Protein AF-A0A419GXR7-F1 (afdb_monomer_lite)

Sequence (280 aa):
MHFNTIKILVTVLFLFLLVSAAASEAGQKSRSFTNEDLEKYGSTPSPPARPAEATDSQAEEISPKPVEHPLKKYVIPYSGGSRRIIIPVTFNGRITANMLLDTGAPGMHISNNLARELGLLDDKESNLWVTIGGIGGSVPAIFTIMDSIRVGEAENRFIPTFISPSISSEFDGLIGMDFMADYEVKIDNQKQVVIFEELPESSSLPAGHDERWWKATFSQFKSLRLTWERYREQIFKRESFTEREKELRMFVDRQYRKANDLYDKLSVYASEHSVPHEWR

Foldseek 3Di:
DVVVLVVVLVVVVVVVVVVVVVVPPPDDPDDDCDVVNVVVVVDDDDDDDDDDDDDDDDDDPPDPDPPPDFWDKDKFAADPAPVWGWTWKDFPVHDTWIATEDAPDPFWEFEPVVCVVVVVDDPVLLFAWDWDADPVGIDIWTWDWGQWMDGRNDIAGTGTYIYYHDPDPVTGIYGYCSRLVQFDWDQDRVRNIIMTTGDPPDVAAQRSHHLVVLLVVLVVLVVQLVVLVVVLVVLVPDDDDDPSSVVVNVNSVSNNVSSVVRSVVSVVSCVVRVPDPVSD

Structure (mmCIF, N/CA/C/O backbone):
data_AF-A0A419GXR7-F1
#
_entry.id   AF-A0A419GXR7-F1
#
loop_
_atom_site.group_PDB
_atom_site.id
_atom_site.type_symbol
_atom_site.label_atom_id
_atom_site.label_alt_id
_atom_site.label_comp_id
_atom_site.label_asym_id
_atom_site.label_entity_id
_atom_site.label_seq_id
_atom_site.pdbx_PDB_ins_code
_atom_site.Cartn_x
_atom_site.Cartn_y
_atom_site.Cartn_z
_atom_site.occupancy
_atom_site.B_iso_or_equiv
_atom_site.auth_seq_id
_atom_site.auth_comp_id
_atom_site.auth_asym_id
_atom_site.auth_atom_id
_atom_site.pdbx_PDB_model_num
ATOM 1 N N . MET A 1 1 ? 30.333 -9.127 -2.944 1.00 37.53 1 MET A N 1
ATOM 2 C CA . MET A 1 1 ? 30.698 -8.046 -3.892 1.00 37.53 1 MET A CA 1
ATOM 3 C C . MET A 1 1 ? 29.508 -7.489 -4.686 1.00 37.53 1 MET A C 1
ATOM 5 O O . MET A 1 1 ? 29.497 -6.287 -4.892 1.00 37.53 1 MET A O 1
ATOM 9 N N . HIS A 1 2 ? 28.488 -8.275 -5.065 1.00 39.81 2 HIS A N 1
ATOM 10 C CA . HIS A 1 2 ? 27.324 -7.784 -5.836 1.00 39.81 2 HIS A CA 1
ATOM 11 C C . HIS A 1 2 ? 26.459 -6.702 -5.156 1.00 39.81 2 HIS A C 1
ATOM 13 O O . HIS A 1 2 ? 26.057 -5.748 -5.815 1.00 39.81 2 HIS A O 1
ATOM 19 N N . PHE A 1 3 ? 26.230 -6.779 -3.840 1.00 35.81 3 PHE A N 1
ATOM 20 C CA . PHE A 1 3 ? 25.334 -5.851 -3.123 1.00 35.81 3 PHE A CA 1
ATOM 21 C C . PHE A 1 3 ? 25.758 -4.368 -3.191 1.00 35.81 3 PHE A C 1
ATOM 23 O O . PHE A 1 3 ? 24.911 -3.477 -3.226 1.00 35.81 3 PHE A O 1
ATOM 30 N N . ASN A 1 4 ? 27.066 -4.083 -3.236 1.00 36.03 4 ASN A N 1
ATOM 31 C CA . ASN A 1 4 ? 27.571 -2.707 -3.335 1.00 36.03 4 ASN A CA 1
ATOM 32 C C . ASN A 1 4 ? 27.462 -2.146 -4.757 1.00 36.03 4 ASN A C 1
ATOM 34 O O . ASN A 1 4 ? 27.206 -0.956 -4.924 1.00 36.03 4 ASN A O 1
ATOM 38 N N . THR A 1 5 ? 27.602 -2.989 -5.780 1.00 40.12 5 THR A N 1
ATOM 39 C CA . THR A 1 5 ? 27.445 -2.582 -7.183 1.00 40.12 5 THR A CA 1
ATOM 40 C C . THR A 1 5 ? 25.994 -2.208 -7.488 1.00 40.12 5 THR A C 1
ATOM 42 O O . THR A 1 5 ? 25.754 -1.211 -8.169 1.00 40.12 5 THR A O 1
ATOM 45 N N . ILE A 1 6 ? 25.041 -2.940 -6.899 1.00 45.81 6 ILE A N 1
ATOM 46 C CA . ILE A 1 6 ? 23.596 -2.681 -6.981 1.00 45.81 6 ILE A CA 1
ATOM 47 C C . ILE A 1 6 ? 23.232 -1.380 -6.264 1.00 45.81 6 ILE A C 1
ATOM 49 O O . ILE A 1 6 ? 22.560 -0.544 -6.858 1.00 45.81 6 ILE A O 1
ATOM 53 N N . LYS A 1 7 ? 23.746 -1.137 -5.046 1.00 43.38 7 LYS A N 1
ATOM 54 C CA . LYS A 1 7 ? 23.557 0.156 -4.362 1.00 43.38 7 LYS A CA 1
ATOM 55 C C . LYS A 1 7 ? 24.015 1.325 -5.230 1.00 43.38 7 LYS A C 1
ATOM 57 O O . LYS A 1 7 ? 23.280 2.287 -5.357 1.00 43.38 7 LYS A O 1
ATOM 62 N N . ILE A 1 8 ? 25.175 1.228 -5.879 1.00 47.56 8 ILE A N 1
ATOM 63 C CA . ILE A 1 8 ? 25.686 2.303 -6.745 1.00 47.56 8 ILE A CA 1
ATOM 64 C C . ILE A 1 8 ? 24.817 2.474 -8.002 1.00 47.56 8 ILE A C 1
ATOM 66 O O . ILE A 1 8 ? 24.559 3.603 -8.407 1.00 47.56 8 ILE A O 1
ATOM 70 N N . LEU A 1 9 ? 24.349 1.383 -8.620 1.00 49.41 9 LEU A N 1
ATOM 71 C CA . LEU A 1 9 ? 23.481 1.447 -9.803 1.00 49.41 9 LEU A CA 1
ATOM 72 C C . LEU A 1 9 ? 22.117 2.073 -9.467 1.00 49.41 9 LEU A C 1
ATOM 74 O O . LEU A 1 9 ? 21.635 2.931 -10.202 1.00 49.41 9 LEU A O 1
ATOM 78 N N . VAL A 1 10 ? 21.550 1.693 -8.319 1.00 50.75 10 VAL A N 1
ATOM 79 C CA . VAL A 1 10 ? 20.318 2.258 -7.764 1.00 50.75 10 VAL A CA 1
ATOM 80 C C . VAL A 1 10 ? 20.536 3.729 -7.414 1.00 50.75 10 VAL A C 1
ATOM 82 O O . VAL A 1 10 ? 19.768 4.552 -7.880 1.00 50.75 10 VAL A O 1
ATOM 85 N N . THR A 1 11 ? 21.616 4.112 -6.727 1.00 46.94 11 THR A N 1
ATOM 86 C CA . THR A 1 11 ? 21.913 5.522 -6.405 1.00 46.94 11 THR A CA 1
ATOM 87 C C . THR A 1 11 ? 22.069 6.403 -7.655 1.00 46.94 11 THR A C 1
ATOM 89 O O . THR A 1 11 ? 21.596 7.537 -7.665 1.00 46.94 11 THR A O 1
ATOM 92 N N . VAL A 1 12 ? 22.689 5.897 -8.730 1.00 49.72 12 VAL A N 1
ATOM 93 C CA . VAL A 1 12 ? 22.841 6.645 -9.995 1.00 49.72 12 VAL A CA 1
ATOM 94 C C . VAL A 1 12 ? 21.509 6.764 -10.745 1.00 49.72 12 VAL A C 1
ATOM 96 O O . VAL A 1 12 ? 21.211 7.827 -11.285 1.00 49.72 12 VAL A O 1
ATOM 99 N N . LEU A 1 13 ? 20.671 5.724 -10.731 1.00 52.53 13 LEU A N 1
ATOM 100 C CA . LEU A 1 13 ? 19.310 5.787 -11.274 1.00 52.53 13 LEU A CA 1
ATOM 101 C C . LEU A 1 13 ? 18.400 6.711 -10.432 1.00 52.53 13 LEU A C 1
ATOM 103 O O . LEU A 1 13 ? 17.563 7.434 -10.969 1.00 52.53 13 LEU A O 1
ATOM 107 N N . PHE A 1 14 ? 18.616 6.749 -9.114 1.00 47.66 14 PHE A N 1
ATOM 108 C CA . PHE A 1 14 ? 17.920 7.611 -8.154 1.00 47.66 14 PHE A CA 1
ATOM 109 C C . PHE A 1 14 ? 18.187 9.103 -8.386 1.00 47.66 14 PHE A C 1
ATOM 111 O O . PHE A 1 14 ? 17.295 9.918 -8.149 1.00 47.66 14 PHE A O 1
ATOM 118 N N . LEU A 1 15 ? 19.365 9.472 -8.907 1.00 43.62 15 LEU A N 1
ATOM 119 C CA . LEU A 1 15 ? 19.644 10.860 -9.291 1.00 43.62 15 LEU A CA 1
ATOM 120 C C . LEU A 1 15 ? 18.726 11.348 -10.429 1.00 43.62 15 LEU A C 1
ATOM 122 O O . LEU A 1 15 ? 18.390 12.528 -10.470 1.00 43.62 15 LEU A O 1
ATOM 126 N N . PHE A 1 16 ? 18.274 10.453 -11.316 1.00 44.44 16 PHE A N 1
ATOM 127 C CA . PHE A 1 16 ? 17.329 10.791 -12.388 1.00 44.44 16 PHE A CA 1
ATOM 128 C C . PHE A 1 16 ? 15.860 10.792 -11.923 1.00 44.44 16 PHE A C 1
ATOM 130 O O . PHE A 1 16 ? 15.056 11.560 -12.451 1.00 44.44 16 PHE A O 1
ATOM 137 N N . LEU A 1 17 ? 15.507 10.014 -10.889 1.00 42.78 17 LEU A N 1
ATOM 138 C CA . LEU A 1 17 ? 14.177 10.043 -10.253 1.00 42.78 17 LEU A CA 1
ATOM 139 C C . LEU A 1 17 ? 13.878 11.385 -9.556 1.00 42.78 17 LEU A C 1
ATOM 141 O O . LEU A 1 17 ? 12.744 11.863 -9.622 1.00 42.78 17 LEU A O 1
ATOM 145 N N . LEU A 1 18 ? 14.886 12.028 -8.954 1.00 40.25 18 LEU A N 1
ATOM 146 C CA . LEU A 1 18 ? 14.738 13.325 -8.273 1.00 40.25 18 LEU A CA 1
ATOM 147 C C . LEU A 1 18 ? 14.254 14.449 -9.202 1.00 40.25 18 LEU A C 1
ATOM 149 O O . LEU A 1 18 ? 13.493 15.312 -8.772 1.00 40.25 18 LEU A O 1
ATOM 153 N N . VAL A 1 19 ? 14.632 14.417 -10.482 1.00 37.62 19 VAL A N 1
ATOM 154 C CA . VAL A 1 19 ? 14.225 15.445 -11.457 1.00 37.62 19 VAL A CA 1
ATOM 155 C C . VAL A 1 19 ? 12.753 15.291 -11.860 1.00 37.62 19 VAL A C 1
ATOM 157 O O . VAL A 1 19 ? 12.104 16.279 -12.193 1.00 37.62 19 VAL A O 1
ATOM 160 N N . SER A 1 20 ? 12.192 14.077 -11.789 1.00 40.97 20 SER A N 1
ATOM 161 C CA . SER A 1 20 ? 10.801 13.828 -12.191 1.00 40.97 20 SER A CA 1
ATOM 162 C C . SER A 1 20 ? 9.797 13.918 -11.038 1.00 40.97 20 SER A C 1
ATOM 164 O O . SER A 1 20 ? 8.641 14.257 -11.284 1.00 40.97 20 SER A O 1
ATOM 166 N N . ALA A 1 21 ? 10.209 13.651 -9.793 1.00 36.47 21 ALA A N 1
ATOM 167 C CA . ALA A 1 21 ? 9.335 13.765 -8.620 1.00 36.47 21 ALA A CA 1
ATOM 168 C C . ALA A 1 21 ? 8.955 15.227 -8.313 1.00 36.47 21 ALA A C 1
ATOM 170 O O . ALA A 1 21 ? 7.797 15.500 -7.991 1.00 36.47 21 ALA A O 1
ATOM 171 N N . ALA A 1 22 ? 9.884 16.168 -8.536 1.00 33.75 22 ALA A N 1
ATOM 172 C CA . ALA A 1 22 ? 9.642 17.608 -8.407 1.00 33.75 22 ALA A CA 1
ATOM 173 C C . ALA A 1 22 ? 8.550 18.141 -9.362 1.00 33.75 22 ALA A C 1
ATOM 175 O O . ALA A 1 22 ? 8.020 19.226 -9.149 1.00 33.75 22 ALA A O 1
ATOM 176 N N . ALA A 1 23 ? 8.184 17.382 -10.402 1.00 33.94 23 ALA A N 1
ATOM 177 C CA . ALA A 1 23 ? 7.131 17.755 -11.345 1.00 33.94 23 ALA A CA 1
ATOM 178 C C . ALA A 1 23 ? 5.731 17.230 -10.959 1.00 33.94 23 ALA A C 1
ATOM 180 O O . ALA A 1 23 ? 4.754 17.597 -11.609 1.00 33.94 23 ALA A O 1
ATOM 181 N N . SER A 1 24 ? 5.611 16.383 -9.925 1.00 37.94 24 SER A N 1
ATOM 182 C CA . SER A 1 24 ? 4.325 15.790 -9.509 1.00 37.94 24 SER A CA 1
ATOM 183 C C . SER A 1 24 ? 3.631 16.508 -8.344 1.00 37.94 24 SER A C 1
ATOM 185 O O . SER A 1 24 ? 2.481 16.204 -8.049 1.00 37.94 24 SER A O 1
ATOM 187 N N . GLU A 1 25 ? 4.256 17.533 -7.753 1.00 37.25 25 GLU A N 1
ATOM 188 C CA . GLU A 1 25 ? 3.630 18.408 -6.741 1.00 37.25 25 GLU A CA 1
ATOM 189 C C . GLU A 1 25 ? 2.663 19.450 -7.340 1.00 37.25 25 GLU A C 1
ATOM 191 O O . GLU A 1 25 ? 2.338 20.466 -6.723 1.00 37.25 25 GLU A O 1
ATOM 196 N N . ALA A 1 26 ? 2.140 19.207 -8.543 1.00 32.81 26 ALA A N 1
ATOM 197 C CA . ALA A 1 26 ? 1.119 20.052 -9.147 1.00 32.81 26 ALA A CA 1
ATOM 198 C C . ALA A 1 26 ? -0.268 19.771 -8.534 1.00 32.81 26 ALA A C 1
ATOM 200 O O . ALA A 1 26 ? -1.128 19.137 -9.136 1.00 32.81 26 ALA A O 1
ATOM 201 N N . GLY A 1 27 ? -0.455 20.280 -7.314 1.00 38.12 27 GLY A N 1
ATOM 202 C CA . GLY A 1 27 ? -1.678 20.911 -6.816 1.00 38.12 27 GLY A CA 1
ATOM 203 C C . GLY A 1 27 ? -3.001 20.175 -7.020 1.00 38.12 27 GLY A C 1
ATOM 204 O O . GLY A 1 27 ? -3.786 20.529 -7.897 1.00 38.12 27 GLY A O 1
ATOM 205 N N . GLN A 1 28 ? -3.348 19.293 -6.084 1.00 38.75 28 GLN A N 1
ATOM 206 C CA . GLN A 1 28 ? -4.754 19.021 -5.803 1.00 38.75 28 GLN A CA 1
ATOM 207 C C . GLN A 1 28 ? -5.258 20.124 -4.860 1.00 38.75 28 GLN A C 1
ATOM 209 O O . GLN A 1 28 ? -4.904 20.155 -3.681 1.00 38.75 28 GLN A O 1
ATOM 214 N N . LYS A 1 29 ? -6.055 21.073 -5.373 1.00 38.97 29 LYS A N 1
ATOM 215 C CA . LYS A 1 29 ? -6.796 22.021 -4.523 1.00 38.97 29 LYS A CA 1
ATOM 216 C C . LYS A 1 29 ? -7.784 21.221 -3.671 1.00 38.97 29 LYS A C 1
ATOM 218 O O . LYS A 1 29 ? -8.892 20.921 -4.106 1.00 38.97 29 LYS A O 1
ATOM 223 N N . SER A 1 30 ? -7.361 20.853 -2.468 1.00 46.06 30 SER A N 1
ATOM 224 C CA . SER A 1 30 ? -8.254 20.373 -1.420 1.00 46.06 30 SER A CA 1
ATOM 225 C C . SER A 1 30 ? -9.216 21.505 -1.044 1.00 46.06 30 SER A C 1
ATOM 227 O O . SER A 1 30 ? -8.785 22.648 -0.872 1.00 46.06 30 SER A O 1
ATOM 229 N N . ARG A 1 31 ? -10.520 21.215 -0.941 1.00 65.19 31 ARG A N 1
ATOM 230 C CA . ARG A 1 31 ? -11.483 22.138 -0.320 1.00 65.19 31 ARG A CA 1
ATOM 231 C C . ARG A 1 31 ? -11.005 22.380 1.111 1.00 65.19 31 ARG A C 1
ATOM 233 O O . ARG A 1 31 ? -10.861 21.426 1.870 1.00 65.19 31 ARG A O 1
ATOM 240 N N . SER A 1 32 ? -10.752 23.634 1.481 1.00 51.47 32 SER A N 1
ATOM 241 C CA . SER A 1 32 ? -10.437 23.956 2.871 1.00 51.47 32 SER A CA 1
ATOM 242 C C . SER A 1 32 ? -11.673 23.716 3.726 1.00 51.47 32 SER A C 1
ATOM 244 O O . SER A 1 32 ? -12.752 24.191 3.374 1.00 51.47 32 SER A O 1
ATOM 246 N N . PHE A 1 33 ? -11.505 23.016 4.842 1.00 61.97 33 PHE A N 1
ATOM 247 C CA . PHE A 1 33 ? -12.529 22.945 5.874 1.00 61.97 33 PHE A CA 1
ATOM 248 C C . PHE A 1 33 ? -12.782 24.360 6.412 1.00 61.97 33 PHE A C 1
ATOM 250 O O . PHE A 1 33 ? -11.836 25.061 6.779 1.00 61.97 33 PHE A O 1
ATOM 257 N N . THR A 1 34 ? -14.032 24.808 6.380 1.00 83.44 34 THR A N 1
ATOM 258 C CA . THR A 1 34 ? -14.445 26.164 6.767 1.00 83.44 34 THR A CA 1
ATOM 259 C C . THR A 1 34 ? -15.151 26.167 8.123 1.00 83.44 34 THR A C 1
ATOM 261 O O . THR A 1 34 ? -15.505 25.120 8.662 1.00 83.44 34 THR A O 1
ATOM 264 N N . ASN A 1 35 ? -15.400 27.355 8.677 1.00 77.56 35 ASN A N 1
ATOM 265 C CA . ASN A 1 35 ? -16.216 27.480 9.887 1.00 77.56 35 ASN A CA 1
ATOM 266 C C . ASN A 1 35 ? -17.671 27.032 9.661 1.00 77.56 35 ASN A C 1
ATOM 268 O O . ASN A 1 35 ? -18.281 26.498 10.578 1.00 77.56 35 ASN A O 1
ATOM 272 N N . GLU A 1 36 ? -18.200 27.158 8.441 1.00 76.44 36 GLU A N 1
ATOM 273 C CA . GLU A 1 36 ? -19.518 26.609 8.086 1.00 76.44 36 GLU A CA 1
ATOM 274 C C . GLU A 1 36 ? -19.521 25.072 8.153 1.00 76.44 36 GLU A C 1
ATOM 276 O O . GLU A 1 36 ? -20.488 24.461 8.608 1.00 76.44 36 GLU A O 1
ATOM 281 N N . ASP A 1 37 ? -18.409 24.430 7.770 1.00 77.00 37 ASP A N 1
ATOM 282 C CA . ASP A 1 37 ? -18.253 22.982 7.922 1.00 77.00 37 ASP A CA 1
ATOM 283 C C . ASP A 1 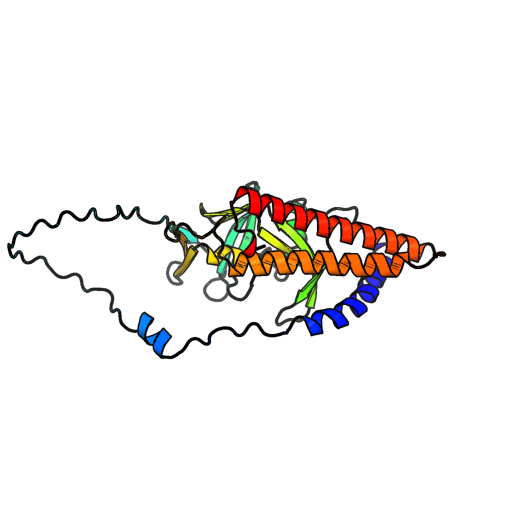37 ? -18.164 22.584 9.410 1.00 77.00 37 ASP A C 1
ATOM 285 O O . ASP A 1 37 ? -18.706 21.547 9.789 1.00 77.00 37 ASP A O 1
ATOM 289 N N . LEU A 1 38 ? -17.547 23.409 10.272 1.00 69.75 38 LEU A N 1
ATOM 290 C CA . LEU A 1 38 ? -17.525 23.193 11.729 1.00 69.75 38 LEU A CA 1
ATOM 291 C C . LEU A 1 38 ? -18.925 23.268 12.349 1.00 69.75 38 LEU A C 1
ATOM 293 O O . LEU A 1 38 ? -19.233 22.462 13.221 1.00 69.75 38 LEU A O 1
ATOM 297 N N . GLU A 1 39 ? -19.785 24.186 11.907 1.00 72.75 39 GLU A N 1
ATOM 298 C CA . GLU A 1 39 ? -21.149 24.326 12.439 1.00 72.75 39 GLU A CA 1
ATOM 299 C C . GLU A 1 39 ? -22.012 23.085 12.176 1.00 72.75 39 GLU A C 1
ATOM 301 O O . GLU A 1 39 ? -22.812 22.701 13.032 1.00 72.75 39 GLU A O 1
ATOM 306 N N . LYS A 1 40 ? -21.769 22.378 11.063 1.00 68.75 40 LYS A N 1
ATOM 307 C CA . LYS A 1 40 ? -22.410 21.088 10.759 1.00 68.75 40 LYS A CA 1
ATOM 308 C C . LYS A 1 40 ? -22.119 20.012 11.815 1.00 68.75 40 LYS A C 1
ATOM 310 O O . LYS A 1 40 ? -22.963 19.150 12.047 1.00 68.75 40 LYS A O 1
ATOM 315 N N . TYR A 1 41 ? -20.948 20.062 12.453 1.00 58.28 41 TYR A N 1
ATOM 316 C CA . TYR A 1 41 ? -20.531 19.117 13.500 1.00 58.28 41 TYR A CA 1
ATOM 317 C C . TYR A 1 41 ? -20.593 19.712 14.918 1.00 58.28 41 TYR A C 1
ATOM 319 O O . TYR A 1 41 ? -20.506 18.982 15.902 1.00 58.28 41 TYR A O 1
ATOM 327 N N . GLY A 1 42 ? -20.747 21.032 15.040 1.00 46.34 42 GLY A N 1
ATOM 328 C CA . GLY A 1 42 ? -20.680 21.781 16.295 1.00 46.34 42 GLY A CA 1
ATOM 329 C C . GLY A 1 42 ? -22.003 21.898 17.050 1.00 46.34 42 GLY A C 1
ATOM 330 O O . GLY A 1 42 ? -22.041 22.546 18.091 1.00 46.34 42 GLY A O 1
ATOM 331 N N . SER A 1 43 ? -23.098 21.319 16.551 1.00 49.53 43 SER A N 1
ATOM 332 C CA . SER A 1 43 ? -24.433 21.493 17.141 1.00 49.53 43 SER A CA 1
ATOM 333 C C . SER A 1 43 ? -25.270 20.214 17.150 1.00 49.53 43 SER A C 1
ATOM 335 O O . SER A 1 43 ? -26.392 20.186 16.660 1.00 49.53 43 SER A O 1
ATOM 337 N N . THR A 1 44 ? -24.769 19.164 17.794 1.00 42.09 44 THR A N 1
ATOM 338 C CA . THR A 1 44 ? -25.654 18.167 18.415 1.00 42.09 44 THR A CA 1
ATOM 339 C C . THR A 1 44 ? -25.143 17.847 19.815 1.00 42.09 44 THR A C 1
ATOM 341 O O . THR A 1 44 ? -24.179 17.093 19.954 1.00 42.09 44 THR A O 1
ATOM 344 N N . PRO A 1 45 ? -25.769 18.376 20.880 1.00 44.38 45 PRO A N 1
ATOM 345 C CA . PRO A 1 45 ? -25.733 17.697 22.164 1.00 44.38 45 PRO A CA 1
ATOM 346 C C . PRO A 1 45 ? -26.289 16.285 21.947 1.00 44.38 45 PRO A C 1
ATOM 348 O O . PRO A 1 45 ? -27.308 16.136 21.267 1.00 44.38 45 PRO A O 1
ATOM 351 N N . SER A 1 46 ? -25.653 15.258 22.519 1.00 44.62 46 SER A N 1
ATOM 352 C CA . SER A 1 46 ? -26.280 13.937 22.638 1.00 44.62 46 SER A CA 1
ATOM 353 C C . SER A 1 46 ? -27.716 14.125 23.147 1.00 44.62 46 SER A C 1
ATOM 355 O O . SER A 1 46 ? -27.891 14.842 24.140 1.00 44.62 46 SER A O 1
ATOM 357 N N . PRO A 1 47 ? -28.745 13.549 22.498 1.00 42.41 47 PRO A N 1
ATOM 358 C CA . PRO A 1 47 ? -30.115 13.736 22.947 1.00 42.41 47 PRO A CA 1
ATOM 359 C C . PRO A 1 47 ? -30.236 13.294 24.411 1.00 42.41 47 PRO A C 1
ATOM 361 O O . PRO A 1 47 ? -29.866 12.159 24.727 1.00 42.41 47 PRO A O 1
ATOM 364 N N . PRO A 1 48 ? -30.730 14.141 25.331 1.00 39.09 48 PRO A N 1
ATOM 365 C CA . PRO A 1 48 ? -31.068 13.666 26.660 1.00 39.09 48 PRO A CA 1
ATOM 366 C C . PRO A 1 48 ? -32.212 12.657 26.521 1.00 39.09 48 PRO A C 1
ATOM 368 O O . PRO A 1 48 ? -33.194 12.920 25.822 1.00 39.09 48 PRO A O 1
ATOM 371 N N . ALA A 1 49 ? -32.083 11.505 27.183 1.00 42.06 49 ALA A N 1
ATOM 372 C CA . ALA A 1 49 ? -33.155 10.523 27.283 1.00 42.06 49 ALA A CA 1
ATOM 373 C C . ALA A 1 49 ? -34.398 11.212 27.867 1.00 42.06 49 ALA A C 1
ATOM 375 O O . ALA A 1 49 ? -34.398 11.625 29.028 1.00 42.06 49 ALA A O 1
ATOM 376 N N . ARG A 1 50 ? -35.436 11.398 27.047 1.00 34.28 50 ARG A N 1
ATOM 377 C CA . ARG A 1 50 ? -36.686 12.026 27.479 1.00 34.28 50 ARG A CA 1
ATOM 378 C C . ARG A 1 50 ? -37.681 10.928 27.889 1.00 34.28 50 ARG A C 1
ATOM 380 O O . ARG A 1 50 ? -37.848 9.980 27.119 1.00 34.28 50 ARG A O 1
ATOM 387 N N . PRO A 1 51 ? -38.317 11.016 29.073 1.00 38.22 51 PRO A N 1
ATOM 388 C CA . PRO A 1 51 ? -39.342 10.065 29.496 1.00 38.22 51 PRO A CA 1
ATOM 389 C C . PRO A 1 51 ? -40.552 10.106 28.561 1.00 38.22 51 PRO A C 1
ATOM 391 O O . PRO A 1 51 ? -40.914 11.168 28.056 1.00 38.22 51 PRO A O 1
ATOM 394 N N . ALA A 1 52 ? -41.163 8.942 28.348 1.00 36.00 52 ALA A N 1
ATOM 395 C CA . ALA A 1 52 ? -42.357 8.782 27.536 1.00 36.00 52 ALA A CA 1
ATOM 396 C C . ALA A 1 52 ? -43.561 9.486 28.181 1.00 36.00 52 ALA A C 1
ATOM 398 O O . ALA A 1 52 ? -44.009 9.088 29.254 1.00 36.00 52 ALA A O 1
ATOM 399 N N . GLU A 1 53 ? -44.112 10.480 27.490 1.00 34.22 53 GLU A N 1
ATOM 400 C CA . GLU A 1 53 ? -45.487 10.934 27.685 1.00 34.22 53 GLU A CA 1
ATOM 401 C C . GLU A 1 53 ? -46.276 10.632 26.414 1.00 34.22 53 GLU A C 1
ATOM 403 O O . GLU A 1 53 ? -45.868 10.965 25.300 1.00 34.22 53 GLU A O 1
ATOM 408 N N . ALA A 1 54 ? -47.376 9.914 26.611 1.00 40.78 54 ALA A N 1
ATOM 409 C CA . ALA A 1 54 ? -48.295 9.497 25.576 1.00 40.78 54 ALA A CA 1
ATOM 410 C C . ALA A 1 54 ? -49.208 10.661 25.189 1.00 40.78 54 ALA A C 1
ATOM 412 O O . ALA A 1 54 ? -49.908 11.206 26.043 1.00 40.78 54 ALA A O 1
ATOM 413 N N . THR A 1 55 ? -49.282 10.952 23.892 1.00 32.25 55 THR A N 1
ATOM 414 C CA . THR A 1 55 ? -50.430 11.656 23.329 1.00 32.25 55 THR A CA 1
ATOM 415 C C . THR A 1 55 ? -50.788 11.041 21.987 1.00 32.25 55 THR A C 1
ATOM 417 O O . THR A 1 55 ? -49.983 10.973 21.062 1.00 32.25 55 THR A O 1
ATOM 420 N N . ASP A 1 56 ? -52.016 10.546 21.959 1.00 41.19 56 ASP A N 1
ATOM 421 C CA . ASP A 1 56 ? -52.733 9.924 20.861 1.00 41.19 56 ASP A CA 1
ATOM 422 C C . ASP A 1 56 ? -52.975 10.921 19.716 1.00 41.19 56 ASP A C 1
ATOM 424 O O . ASP A 1 56 ? -53.509 12.010 19.938 1.00 41.19 56 ASP A O 1
ATOM 428 N N . SER A 1 57 ? -52.576 10.556 18.495 1.00 36.66 57 SER A N 1
ATOM 429 C CA . SER A 1 57 ? -53.176 11.045 17.248 1.00 36.66 57 SER A CA 1
ATOM 430 C C . SER A 1 57 ? -52.734 10.173 16.076 1.00 36.66 57 SER A C 1
ATOM 432 O O . SER A 1 57 ? -51.568 10.144 15.684 1.00 36.66 57 SER A O 1
ATOM 434 N N . GLN A 1 58 ? -53.711 9.451 15.535 1.00 42.81 58 GLN A N 1
ATOM 435 C CA . GLN A 1 58 ? -53.616 8.609 14.354 1.00 42.81 58 GLN A CA 1
ATOM 436 C C . GLN A 1 58 ? -53.437 9.446 13.078 1.00 42.81 58 GLN A C 1
ATOM 438 O O . GLN A 1 58 ? -54.274 10.288 12.758 1.00 42.81 58 GLN A O 1
ATOM 443 N N . ALA A 1 59 ? -52.388 9.140 12.318 1.00 36.56 59 ALA A N 1
ATOM 444 C CA . ALA A 1 59 ? -52.323 9.322 10.871 1.00 36.56 59 ALA A CA 1
ATOM 445 C C . ALA A 1 59 ? -51.349 8.267 10.318 1.00 36.56 59 ALA A C 1
ATOM 447 O O . ALA A 1 59 ? -50.132 8.398 10.445 1.00 36.56 59 ALA A O 1
ATOM 448 N N . GLU A 1 60 ? -51.888 7.171 9.781 1.00 41.66 60 GLU A N 1
ATOM 449 C CA . GLU A 1 60 ? -51.110 6.127 9.109 1.00 41.66 60 GLU A CA 1
ATOM 450 C C . GLU A 1 60 ? -50.649 6.630 7.737 1.00 41.66 60 GLU A C 1
ATOM 452 O O . GLU A 1 60 ? -51.376 6.559 6.749 1.00 41.66 60 GLU A O 1
ATOM 457 N N . GLU A 1 61 ? -49.415 7.122 7.672 1.00 40.09 61 GLU A N 1
ATOM 458 C CA . GLU A 1 61 ? -48.676 7.253 6.421 1.00 40.09 61 GLU A CA 1
ATOM 459 C C . GLU A 1 61 ? -47.715 6.062 6.328 1.00 40.09 61 GLU A C 1
ATOM 461 O O . GLU A 1 61 ? -46.663 6.018 6.970 1.00 40.09 61 GLU A O 1
ATOM 466 N N . ILE A 1 62 ? -48.117 5.036 5.573 1.00 44.06 62 ILE A N 1
ATOM 467 C CA . ILE A 1 62 ? -47.330 3.816 5.357 1.00 44.06 62 ILE A CA 1
ATOM 468 C C . ILE A 1 62 ? -46.214 4.133 4.351 1.00 44.06 62 ILE A C 1
ATOM 470 O O . ILE A 1 62 ? -46.256 3.735 3.190 1.00 44.06 62 ILE A O 1
ATOM 474 N N . SER A 1 63 ? -45.207 4.879 4.800 1.00 41.69 63 SER A N 1
ATOM 475 C CA . SER A 1 63 ? -43.892 4.896 4.160 1.00 41.69 63 SER A CA 1
ATOM 476 C C . SER A 1 63 ? -43.099 3.705 4.702 1.00 41.69 63 SER A C 1
ATOM 478 O O . SER A 1 63 ? -42.950 3.601 5.924 1.00 41.69 63 SER A O 1
ATOM 480 N N . PRO A 1 64 ? -42.587 2.782 3.866 1.00 41.97 64 PRO A N 1
ATOM 481 C CA . PRO A 1 64 ? -41.720 1.729 4.368 1.00 41.97 64 PRO A CA 1
ATOM 482 C C . PRO A 1 64 ? -40.459 2.392 4.931 1.00 41.97 64 PRO A C 1
ATOM 484 O O . PRO A 1 64 ? -39.652 2.944 4.185 1.00 41.97 64 PRO A O 1
ATOM 487 N N . LYS A 1 65 ? -40.303 2.375 6.262 1.00 37.38 65 LYS A N 1
ATOM 488 C CA . LYS A 1 65 ? -39.031 2.719 6.902 1.00 37.38 65 LYS A CA 1
ATOM 489 C C . LYS A 1 65 ? -37.958 1.811 6.294 1.00 37.38 65 LYS A C 1
ATOM 491 O O . LYS A 1 65 ? -38.169 0.594 6.290 1.00 37.38 65 LYS A O 1
ATOM 496 N N . PRO A 1 66 ? -36.834 2.355 5.797 1.00 47.28 66 PRO A N 1
ATOM 497 C CA . PRO A 1 66 ? -35.675 1.538 5.481 1.00 47.28 66 PRO A CA 1
ATOM 498 C C . PRO A 1 66 ? -35.368 0.680 6.706 1.00 47.28 66 PRO A C 1
ATOM 500 O O . PRO A 1 66 ? -35.299 1.191 7.826 1.00 47.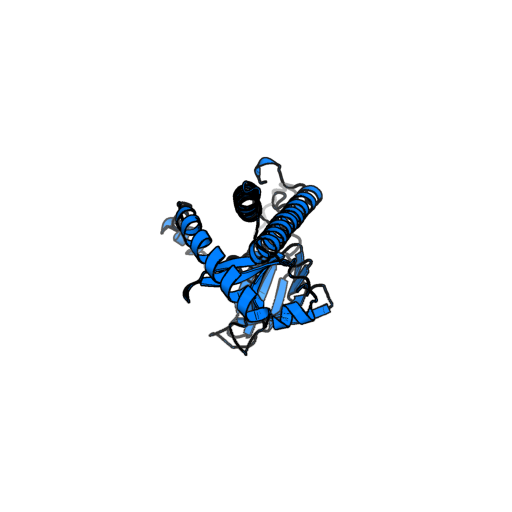28 66 PRO A O 1
ATOM 503 N N . VAL A 1 67 ? -35.268 -0.632 6.517 1.00 43.75 67 VAL A N 1
ATOM 504 C CA . VAL A 1 67 ? -34.803 -1.528 7.571 1.00 43.75 67 VAL A CA 1
ATOM 505 C C . VAL A 1 67 ? -33.330 -1.182 7.783 1.00 43.75 67 VAL A C 1
ATOM 507 O O . VAL A 1 67 ? -32.472 -1.623 7.026 1.00 43.75 67 VAL A O 1
ATOM 510 N N . GLU A 1 68 ? -33.043 -0.317 8.755 1.00 58.44 68 GLU A N 1
ATOM 511 C CA . GLU A 1 68 ? -31.680 -0.029 9.194 1.00 58.44 68 GLU A CA 1
ATOM 512 C C . GLU A 1 68 ? -31.123 -1.300 9.841 1.00 58.44 68 GLU A C 1
ATOM 514 O O . GLU A 1 68 ? -31.369 -1.597 11.012 1.00 58.44 68 GLU A O 1
ATOM 519 N N . HIS A 1 69 ? -30.403 -2.101 9.060 1.00 59.66 69 HIS A N 1
ATOM 520 C CA . HIS A 1 69 ? -29.548 -3.128 9.629 1.00 59.66 69 HIS A CA 1
ATOM 521 C C . HIS A 1 69 ? -28.424 -2.426 10.404 1.00 59.66 69 HIS A C 1
ATOM 523 O O . HIS A 1 69 ? -27.784 -1.528 9.851 1.00 59.66 69 HIS A O 1
ATOM 529 N N . PRO A 1 70 ? -28.178 -2.784 11.677 1.00 76.25 70 PRO A N 1
ATOM 530 C CA . PRO A 1 70 ? -27.104 -2.167 12.438 1.00 76.25 70 PRO A CA 1
ATOM 531 C C . PRO A 1 70 ? -25.763 -2.462 11.758 1.00 76.25 70 PRO A C 1
ATOM 533 O O . PRO A 1 70 ? -25.434 -3.623 11.511 1.00 76.25 70 PRO A O 1
ATOM 536 N N . LEU A 1 71 ? -25.005 -1.403 11.467 1.00 84.81 71 LEU A N 1
ATOM 537 C CA . LEU A 1 71 ? -23.658 -1.485 10.900 1.00 84.81 71 LEU A CA 1
ATOM 538 C C . LEU A 1 71 ? -22.751 -2.276 11.848 1.00 84.81 71 LEU A C 1
ATOM 540 O O . LEU A 1 71 ? -22.833 -2.117 13.075 1.00 84.81 71 LEU A O 1
ATOM 544 N N . LYS A 1 72 ? -21.894 -3.147 11.303 1.00 90.19 72 LYS A N 1
ATOM 545 C CA . LYS A 1 72 ? -20.992 -3.942 12.142 1.00 90.19 72 LYS A CA 1
ATOM 546 C C . LYS A 1 72 ? -19.918 -3.055 12.752 1.00 90.19 72 LYS A C 1
ATOM 548 O O . LYS A 1 72 ? -19.457 -2.094 12.143 1.00 90.19 72 LYS A O 1
ATOM 553 N N . LYS A 1 73 ? -19.511 -3.410 13.970 1.00 93.50 73 LYS A N 1
ATOM 554 C CA . LYS A 1 73 ? -18.498 -2.692 14.744 1.00 93.50 73 LYS A CA 1
ATOM 555 C C . LYS A 1 73 ? -17.424 -3.655 15.211 1.00 93.50 73 LYS A C 1
ATOM 557 O O . LYS A 1 73 ? -17.723 -4.660 15.853 1.00 93.50 73 LYS A O 1
ATOM 562 N N . TYR A 1 74 ? -16.177 -3.295 14.959 1.00 94.38 74 TYR A N 1
ATOM 563 C CA . TYR A 1 74 ? -14.994 -4.066 15.304 1.00 94.38 74 TYR A CA 1
ATOM 564 C C . TYR A 1 74 ? -14.216 -3.318 16.381 1.00 94.38 74 TYR A C 1
ATOM 566 O O . TYR A 1 74 ? -13.669 -2.248 16.128 1.00 94.38 74 TYR A O 1
ATOM 574 N N . VAL A 1 75 ? -14.194 -3.862 17.599 1.00 96.88 75 VAL A N 1
ATOM 575 C CA . VAL A 1 75 ? -13.503 -3.259 18.748 1.00 96.88 75 VAL A CA 1
ATOM 576 C C . VAL A 1 75 ? -12.139 -3.917 18.909 1.00 96.88 75 VAL A C 1
ATOM 578 O O . VAL A 1 75 ? -12.043 -5.100 19.232 1.00 96.88 75 VAL A O 1
ATOM 581 N N . ILE A 1 76 ? -11.083 -3.144 18.687 1.00 97.38 76 ILE A N 1
ATOM 582 C CA . ILE A 1 76 ? -9.712 -3.629 18.562 1.00 97.38 76 ILE A CA 1
ATOM 583 C C . ILE A 1 76 ? -8.875 -3.047 19.701 1.00 97.38 76 ILE A C 1
ATOM 585 O O . ILE A 1 76 ? -8.663 -1.833 19.730 1.00 97.38 76 ILE A O 1
ATOM 589 N N . PRO A 1 77 ? -8.386 -3.864 20.648 1.00 96.69 77 PRO A N 1
ATOM 590 C CA . PRO A 1 77 ? -7.462 -3.374 21.660 1.00 96.69 77 PRO A CA 1
ATOM 591 C C . PRO A 1 77 ? -6.150 -2.936 21.006 1.00 96.69 77 PRO A C 1
ATOM 593 O O . PRO A 1 77 ? -5.660 -3.590 20.083 1.00 96.69 77 PRO A O 1
ATOM 596 N N . TYR A 1 78 ? -5.569 -1.847 21.504 1.00 97.19 78 TYR A N 1
ATOM 597 C CA . TYR A 1 78 ? -4.280 -1.352 21.027 1.00 97.19 78 TYR A CA 1
ATOM 598 C C . TYR A 1 78 ? -3.251 -1.227 22.157 1.00 97.19 78 TYR A C 1
ATOM 600 O O . TYR A 1 78 ? -3.581 -1.035 23.328 1.00 97.19 78 TYR A O 1
ATOM 608 N N . SER A 1 79 ? -1.973 -1.306 21.787 1.00 95.38 79 SER A N 1
ATOM 609 C CA . SER A 1 79 ? -0.815 -1.074 22.664 1.00 95.38 79 SER A CA 1
ATOM 610 C C . SER A 1 79 ? -0.092 0.236 22.309 1.00 95.38 79 SER A C 1
ATOM 612 O O . SER A 1 79 ? -0.484 0.916 21.367 1.00 95.38 79 SER A O 1
ATOM 614 N N . GLY A 1 80 ? 0.927 0.634 23.085 1.00 88.06 80 GLY A N 1
ATOM 615 C CA . GLY A 1 80 ? 1.674 1.897 22.908 1.00 88.06 80 GLY A CA 1
ATOM 616 C C . GLY A 1 80 ? 1.049 3.126 23.596 1.00 88.06 80 GLY A C 1
ATOM 617 O O . GLY A 1 80 ? 1.754 4.085 23.926 1.00 88.06 80 GLY A O 1
ATOM 618 N N . GLY A 1 81 ? -0.251 3.073 23.913 1.00 83.62 81 GLY A N 1
ATOM 619 C CA . GLY A 1 81 ? -0.972 4.121 24.646 1.00 83.62 81 GLY A CA 1
ATOM 620 C C . GLY A 1 81 ? -1.374 5.312 23.767 1.00 83.62 81 GLY A C 1
ATOM 621 O O . GLY A 1 81 ? -1.461 5.205 22.552 1.00 83.62 81 GLY A O 1
ATOM 622 N N . SER A 1 82 ? -1.628 6.479 24.365 1.00 76.31 82 SER A N 1
ATOM 623 C CA . SER A 1 82 ? -2.109 7.665 23.624 1.00 76.31 82 SER A CA 1
ATOM 624 C C . SER A 1 82 ? -1.073 8.297 22.686 1.00 76.31 82 SER A C 1
ATOM 626 O O . SER A 1 82 ? -1.410 9.175 21.898 1.00 76.31 82 SER A O 1
ATOM 628 N N . ARG A 1 83 ? 0.196 7.881 22.772 1.00 86.94 83 ARG A N 1
ATOM 629 C CA . ARG A 1 83 ? 1.283 8.399 21.926 1.00 86.94 83 ARG A CA 1
ATOM 630 C C . ARG A 1 83 ? 1.445 7.621 20.625 1.00 86.94 83 ARG A C 1
ATOM 632 O O . ARG A 1 83 ? 1.959 8.178 19.661 1.00 86.94 83 ARG A O 1
ATOM 639 N N . ARG A 1 84 ? 1.078 6.337 20.629 1.00 92.06 84 ARG A N 1
ATOM 640 C CA . ARG A 1 84 ? 1.193 5.408 19.500 1.00 92.06 84 ARG A CA 1
ATOM 641 C C . ARG A 1 84 ? 0.108 4.358 19.641 1.00 92.06 84 ARG A C 1
ATOM 643 O O . ARG A 1 84 ? 0.101 3.635 20.629 1.00 92.06 84 ARG A O 1
ATOM 650 N N . ILE A 1 85 ? -0.774 4.278 18.656 1.00 96.69 85 ILE A N 1
ATOM 651 C CA . ILE A 1 85 ? -1.840 3.281 18.608 1.00 96.69 85 ILE A CA 1
ATOM 652 C C . ILE A 1 85 ? -1.327 2.126 17.762 1.00 96.69 85 ILE A C 1
ATOM 654 O O . ILE A 1 85 ? -1.210 2.255 16.547 1.00 96.69 85 ILE A O 1
ATOM 658 N N . ILE A 1 86 ? -0.965 1.023 18.413 1.00 98.00 86 ILE A N 1
ATOM 659 C CA . ILE A 1 86 ? -0.425 -0.165 17.747 1.00 98.00 86 ILE A CA 1
ATOM 660 C C . ILE A 1 86 ? -1.455 -1.285 17.840 1.00 98.00 86 ILE A C 1
ATOM 662 O O . ILE A 1 86 ? -1.795 -1.720 18.944 1.00 98.00 86 ILE A O 1
ATOM 666 N N . ILE A 1 87 ? -1.937 -1.747 16.689 1.00 97.62 87 ILE A N 1
ATOM 667 C CA . ILE A 1 87 ? -2.986 -2.763 16.564 1.00 97.62 87 ILE A CA 1
ATOM 668 C C . ILE A 1 87 ? -2.450 -4.043 15.906 1.00 97.62 87 ILE A C 1
ATOM 670 O O . ILE A 1 87 ? -1.561 -3.970 15.053 1.00 97.62 87 ILE A O 1
ATOM 674 N N . PRO A 1 88 ? -2.980 -5.223 16.271 1.00 97.94 88 PRO A N 1
ATOM 675 C CA . PRO A 1 88 ? -2.655 -6.467 15.586 1.00 97.94 88 PRO A CA 1
ATOM 676 C C . PRO A 1 88 ? -3.381 -6.543 14.240 1.00 97.94 88 PRO A C 1
ATOM 678 O O . PRO A 1 88 ? -4.601 -6.376 14.179 1.00 97.94 88 PRO A O 1
ATOM 681 N N . VAL A 1 89 ? -2.646 -6.850 13.172 1.00 98.31 89 VAL A N 1
ATOM 682 C CA . VAL A 1 89 ? -3.204 -7.025 11.823 1.00 98.31 89 VAL A CA 1
ATOM 683 C C . VAL A 1 89 ? -2.746 -8.344 11.236 1.00 98.31 89 VAL A C 1
ATOM 685 O O . VAL A 1 89 ? -1.554 -8.648 11.227 1.00 98.31 89 VAL A O 1
ATOM 688 N N . THR A 1 90 ? -3.699 -9.128 10.738 1.00 98.44 90 THR A N 1
ATOM 689 C CA . THR A 1 90 ? -3.436 -10.404 10.075 1.00 98.44 90 THR A CA 1
ATOM 690 C C . THR A 1 90 ? -3.346 -10.213 8.566 1.00 98.44 90 THR A C 1
ATOM 692 O O . THR A 1 90 ? -4.313 -9.828 7.921 1.00 98.44 90 THR A O 1
ATOM 695 N N . PHE A 1 91 ? -2.204 -10.559 7.992 1.00 98.31 91 PHE A N 1
ATOM 696 C CA . PHE A 1 91 ? -1.899 -10.492 6.569 1.00 98.31 91 PHE A CA 1
ATOM 697 C C . PHE A 1 91 ? -2.114 -11.853 5.909 1.00 98.31 91 PHE A C 1
ATOM 699 O O . PHE A 1 91 ? -1.654 -12.886 6.418 1.00 98.31 91 PHE A O 1
ATOM 706 N N . ASN A 1 92 ? -2.808 -11.863 4.768 1.00 96.31 92 ASN A N 1
ATOM 707 C CA . ASN A 1 92 ? -3.080 -13.046 3.945 1.00 96.31 92 ASN A CA 1
ATOM 708 C C . ASN A 1 92 ? -3.603 -14.250 4.753 1.00 96.31 92 ASN A C 1
ATOM 710 O O . ASN A 1 92 ? -3.223 -15.394 4.486 1.00 96.31 92 ASN A O 1
ATOM 714 N N . GLY A 1 93 ? -4.391 -13.981 5.803 1.00 96.31 93 GLY A N 1
ATOM 715 C CA . GLY A 1 93 ? -4.944 -14.979 6.726 1.00 96.31 93 GLY A CA 1
ATOM 716 C C . GLY A 1 93 ? -3.921 -15.795 7.529 1.00 96.31 93 GLY A C 1
ATOM 717 O O . GLY A 1 93 ? -4.310 -16.782 8.147 1.00 96.31 93 GLY A O 1
ATOM 718 N N . ARG A 1 94 ? -2.630 -15.432 7.509 1.00 94.94 94 ARG A N 1
ATOM 719 C CA . ARG A 1 94 ? -1.536 -16.291 7.994 1.00 94.94 94 ARG A CA 1
ATOM 720 C C . ARG A 1 94 ? -0.662 -15.647 9.060 1.00 94.94 94 ARG A C 1
ATOM 722 O O . ARG A 1 94 ? -0.424 -16.272 10.087 1.00 94.94 94 ARG A O 1
ATOM 729 N N . ILE A 1 95 ? -0.170 -14.435 8.818 1.00 97.81 95 ILE A N 1
ATOM 730 C CA . ILE A 1 95 ? 0.812 -13.784 9.698 1.00 97.81 95 ILE A CA 1
ATOM 731 C C . ILE A 1 95 ? 0.150 -12.603 10.381 1.00 97.81 95 ILE A C 1
ATOM 733 O O . ILE A 1 95 ? -0.384 -11.735 9.700 1.00 97.81 95 ILE A O 1
ATOM 737 N N . THR A 1 96 ? 0.190 -12.561 11.710 1.00 98.19 96 THR A N 1
ATOM 738 C CA . THR A 1 96 ? -0.272 -11.404 12.481 1.00 98.19 96 THR A CA 1
ATOM 739 C C . THR A 1 96 ? 0.927 -10.598 12.942 1.00 98.19 96 THR A C 1
ATOM 741 O O . THR A 1 96 ? 1.798 -11.142 13.617 1.00 98.19 96 THR A O 1
ATOM 744 N N . ALA A 1 97 ? 0.948 -9.315 12.599 1.00 98.12 97 ALA A N 1
ATOM 745 C CA . ALA A 1 97 ? 2.009 -8.388 12.966 1.00 98.12 97 ALA A CA 1
ATOM 746 C C . ALA A 1 97 ? 1.439 -7.160 13.680 1.00 98.12 97 ALA A C 1
ATOM 748 O O . ALA A 1 97 ? 0.252 -6.841 13.550 1.00 98.12 97 ALA A O 1
ATOM 749 N N . ASN A 1 98 ? 2.288 -6.480 14.446 1.00 97.88 98 ASN A N 1
ATOM 750 C CA . ASN A 1 98 ? 1.901 -5.267 15.155 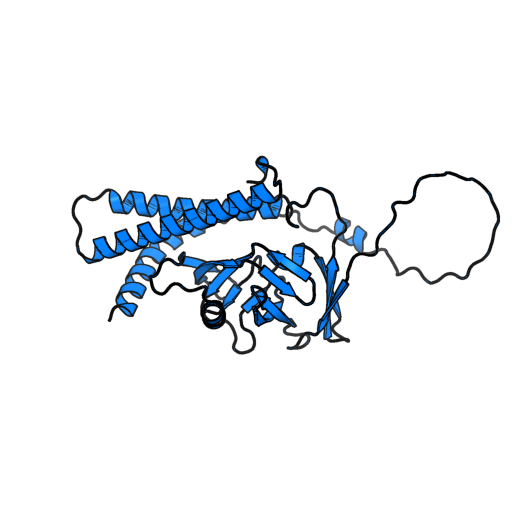1.00 97.88 98 ASN A CA 1
ATOM 751 C C . ASN A 1 98 ? 2.102 -4.068 14.235 1.00 97.88 98 ASN A C 1
ATOM 753 O O . ASN A 1 98 ? 3.219 -3.808 13.797 1.00 97.88 98 ASN A O 1
ATOM 757 N N . MET A 1 99 ? 1.035 -3.324 13.963 1.00 98.00 99 MET A N 1
ATOM 758 C CA . MET A 1 99 ? 1.050 -2.211 13.018 1.00 98.00 99 MET A CA 1
ATOM 759 C C . MET A 1 99 ? 0.683 -0.913 13.724 1.00 98.00 99 MET A C 1
ATOM 761 O O . MET A 1 99 ? -0.265 -0.870 14.508 1.00 98.00 99 MET A O 1
ATOM 765 N N . LEU A 1 100 ? 1.414 0.158 13.426 1.00 97.69 100 LEU A N 1
ATOM 766 C CA . LEU A 1 100 ? 1.030 1.502 13.835 1.00 97.69 100 LEU A CA 1
ATOM 767 C C . LEU A 1 100 ? -0.193 1.955 13.022 1.00 97.69 100 LEU A C 1
ATOM 769 O O . LEU A 1 100 ? -0.171 1.911 11.795 1.00 97.69 100 LEU A O 1
ATOM 773 N N . LEU A 1 101 ? -1.240 2.426 13.690 1.00 96.88 101 LEU A N 1
ATOM 774 C CA . LEU A 1 101 ? -2.345 3.120 13.034 1.00 96.88 101 LEU A CA 1
ATOM 775 C C . LEU A 1 101 ? -1.934 4.579 12.782 1.00 96.88 101 LEU A C 1
ATOM 777 O O . LEU A 1 101 ? -1.722 5.325 13.741 1.00 96.88 101 LEU A O 1
ATOM 781 N N . ASP A 1 102 ? -1.802 4.981 11.517 1.00 94.94 102 ASP A N 1
ATOM 782 C CA . ASP A 1 102 ? -1.259 6.290 11.129 1.00 94.94 102 ASP A CA 1
ATOM 783 C C . ASP A 1 102 ? -2.200 7.036 10.173 1.00 94.94 102 ASP A C 1
ATOM 785 O O . ASP A 1 102 ? -2.228 6.796 8.968 1.00 94.94 102 ASP A O 1
ATOM 789 N N . THR A 1 103 ? -2.966 7.991 10.704 1.00 92.69 103 THR A N 1
ATOM 790 C CA . THR A 1 103 ? -3.887 8.826 9.910 1.00 92.69 103 THR A CA 1
ATOM 791 C C . THR A 1 103 ? -3.171 9.802 8.974 1.00 92.69 103 THR A C 1
ATOM 793 O O . THR A 1 103 ? -3.800 10.364 8.078 1.00 92.69 103 THR A O 1
ATOM 796 N N . GLY A 1 104 ? -1.864 10.016 9.161 1.00 91.62 104 GLY A N 1
ATOM 797 C CA . GLY A 1 104 ? -1.025 10.824 8.279 1.00 91.62 104 GLY A CA 1
ATOM 798 C C . GLY A 1 104 ? -0.481 10.055 7.074 1.00 91.62 104 GLY A C 1
ATOM 799 O O . GLY A 1 104 ? 0.071 10.674 6.162 1.00 91.62 104 GLY A O 1
ATOM 800 N N . ALA A 1 105 ? -0.635 8.729 7.044 1.00 91.81 105 ALA A N 1
ATOM 801 C CA . ALA A 1 105 ? -0.167 7.896 5.949 1.00 91.81 105 ALA A CA 1
ATOM 802 C C . ALA A 1 105 ? -1.285 7.676 4.912 1.00 91.81 105 ALA A C 1
ATOM 804 O O . ALA A 1 105 ? -2.343 7.148 5.254 1.00 91.81 105 ALA A O 1
ATOM 805 N N . PRO A 1 106 ? -1.078 8.021 3.626 1.00 89.56 106 PRO A N 1
ATOM 806 C CA . PRO A 1 106 ? -2.075 7.764 2.585 1.00 89.56 106 PRO A CA 1
ATOM 807 C C . PRO A 1 106 ? -2.212 6.277 2.227 1.00 89.56 106 PRO A C 1
ATOM 809 O O . PRO A 1 106 ? -3.184 5.911 1.578 1.00 89.56 106 PRO A O 1
ATOM 812 N N . GLY A 1 107 ? -1.248 5.435 2.610 1.00 90.88 107 GLY A N 1
ATOM 813 C CA . GLY A 1 107 ? -1.233 4.016 2.273 1.00 90.88 107 GLY A CA 1
ATOM 814 C C . GLY A 1 107 ? -0.447 3.165 3.267 1.00 90.88 107 GLY A C 1
ATOM 815 O O . GLY A 1 107 ? 0.237 3.696 4.147 1.00 90.88 107 GLY A O 1
ATOM 816 N N . MET A 1 108 ? -0.514 1.848 3.093 1.00 95.88 108 MET A N 1
ATOM 817 C CA . MET A 1 108 ? 0.148 0.867 3.944 1.00 95.88 108 MET A CA 1
ATOM 818 C C . MET A 1 108 ? 1.659 0.779 3.697 1.00 95.88 108 MET A C 1
ATOM 820 O O . MET A 1 108 ? 2.159 0.794 2.565 1.00 95.88 108 MET A O 1
ATOM 824 N N . HIS A 1 109 ? 2.400 0.598 4.788 1.00 96.56 109 HIS A N 1
ATOM 825 C CA . HIS A 1 109 ? 3.834 0.338 4.766 1.00 96.56 109 HIS A CA 1
ATOM 826 C C . HIS A 1 109 ? 4.183 -0.819 5.699 1.00 96.56 109 HIS A C 1
ATOM 828 O O . HIS A 1 109 ? 3.680 -0.894 6.815 1.00 96.56 109 HIS A O 1
ATOM 834 N N . ILE A 1 110 ? 5.058 -1.717 5.249 1.00 97.88 110 ILE A N 1
ATOM 835 C CA . ILE A 1 110 ? 5.573 -2.832 6.047 1.00 97.88 110 ILE A CA 1
ATOM 836 C C . ILE A 1 110 ? 7.101 -2.874 6.014 1.00 97.88 110 ILE A C 1
ATOM 838 O O . ILE A 1 110 ? 7.758 -2.439 5.064 1.00 97.88 110 ILE A O 1
ATOM 842 N N . SER A 1 111 ? 7.690 -3.435 7.061 1.00 97.38 111 SER A N 1
ATOM 843 C CA . SER A 1 111 ? 9.129 -3.635 7.147 1.00 97.38 111 SER A CA 1
ATOM 844 C C . SER A 1 111 ? 9.615 -4.737 6.203 1.00 97.38 111 SER A C 1
ATOM 846 O O . SER A 1 111 ? 8.908 -5.699 5.897 1.00 97.38 111 SER A O 1
ATOM 848 N N . ASN A 1 112 ? 10.889 -4.658 5.813 1.00 95.56 112 ASN A N 1
ATOM 849 C CA . ASN A 1 112 ? 11.575 -5.733 5.087 1.00 95.56 112 ASN A CA 1
ATOM 850 C C . ASN A 1 112 ? 11.504 -7.094 5.806 1.00 95.56 112 ASN A C 1
ATOM 852 O O . ASN A 1 112 ? 11.576 -8.130 5.150 1.00 95.56 112 ASN A O 1
ATOM 856 N N . ASN A 1 113 ? 11.432 -7.105 7.141 1.00 95.69 113 ASN A N 1
ATOM 857 C CA . ASN A 1 113 ? 11.370 -8.345 7.913 1.00 95.69 113 ASN A CA 1
ATOM 858 C C . ASN A 1 113 ? 9.999 -9.000 7.764 1.00 95.69 113 ASN A C 1
ATOM 860 O O . ASN A 1 113 ? 9.936 -10.137 7.305 1.00 95.69 113 ASN A O 1
ATOM 864 N N . LEU A 1 114 ? 8.924 -8.245 8.005 1.00 97.69 114 LEU A N 1
ATOM 865 C CA . LEU A 1 114 ? 7.561 -8.727 7.792 1.00 97.69 114 LEU A CA 1
ATOM 866 C C . LEU A 1 114 ? 7.333 -9.153 6.333 1.00 97.69 114 LEU A C 1
ATOM 868 O O . LEU A 1 114 ? 6.769 -10.209 6.067 1.00 97.69 114 LEU A O 1
ATOM 872 N N . ALA A 1 115 ? 7.848 -8.388 5.368 1.00 97.00 115 ALA A N 1
ATOM 873 C CA . ALA A 1 115 ? 7.760 -8.752 3.957 1.00 97.00 115 ALA A CA 1
ATOM 874 C C . ALA A 1 115 ? 8.473 -10.073 3.617 1.00 97.00 115 ALA A C 1
ATOM 876 O O . ALA A 1 115 ? 7.985 -10.824 2.774 1.00 97.00 115 ALA A O 1
ATOM 877 N N . ARG A 1 116 ? 9.611 -10.378 4.261 1.00 95.00 116 ARG A N 1
ATOM 878 C CA . ARG A 1 116 ? 10.291 -11.676 4.101 1.00 95.00 116 ARG A CA 1
ATOM 879 C C . ARG A 1 116 ? 9.472 -12.817 4.676 1.00 95.00 116 ARG A C 1
ATOM 881 O O . ARG A 1 116 ? 9.342 -13.842 4.017 1.00 95.00 116 ARG A O 1
ATOM 888 N N . GLU A 1 117 ? 8.911 -12.633 5.865 1.00 95.75 117 GLU A N 1
ATOM 889 C CA . GLU A 1 117 ? 8.046 -13.636 6.494 1.00 95.75 117 GLU A CA 1
ATOM 890 C C . GLU A 1 117 ? 6.809 -13.926 5.635 1.00 95.75 117 GLU A C 1
ATOM 892 O O . GLU A 1 117 ? 6.412 -15.078 5.476 1.00 95.75 117 GLU A O 1
ATOM 897 N N . LEU A 1 118 ? 6.259 -12.891 4.996 1.00 96.00 118 LEU A N 1
ATOM 898 C CA . LEU A 1 118 ? 5.138 -12.997 4.061 1.00 96.00 118 LEU A CA 1
ATOM 899 C C . LEU A 1 118 ? 5.518 -13.543 2.674 1.00 96.00 118 LEU A C 1
ATOM 901 O O . LEU A 1 118 ? 4.626 -13.782 1.861 1.00 96.00 118 LEU A O 1
ATOM 905 N N . GLY A 1 119 ? 6.810 -13.731 2.381 1.00 93.88 119 GLY A N 1
ATOM 906 C CA . GLY A 1 119 ? 7.287 -14.182 1.069 1.00 93.88 119 GLY A CA 1
ATOM 907 C C . GLY A 1 119 ? 7.088 -13.156 -0.055 1.00 93.88 119 GLY A C 1
ATOM 908 O O . GLY A 1 119 ? 6.967 -13.535 -1.216 1.00 93.88 119 GLY A O 1
ATOM 909 N N . LEU A 1 120 ? 7.030 -11.862 0.279 1.00 93.31 120 LEU A N 1
ATOM 910 C CA . LEU A 1 120 ? 6.785 -10.767 -0.672 1.00 93.31 120 LEU A CA 1
ATOM 911 C C . LEU A 1 120 ? 8.054 -10.241 -1.349 1.00 93.31 120 LEU A C 1
ATOM 913 O O . LEU A 1 120 ? 7.964 -9.428 -2.265 1.00 93.31 120 LEU A O 1
ATOM 917 N N . LEU A 1 121 ? 9.233 -10.666 -0.892 1.00 91.38 121 LEU A N 1
ATOM 918 C CA . LEU A 1 121 ? 10.505 -10.270 -1.487 1.00 91.38 121 LEU A CA 1
ATOM 919 C C . LEU A 1 121 ? 11.031 -11.381 -2.395 1.00 91.38 121 LEU A C 1
ATOM 921 O O . LEU A 1 121 ? 11.336 -12.470 -1.922 1.00 91.38 121 LEU A O 1
ATOM 925 N N . ASP A 1 122 ? 11.176 -11.082 -3.687 1.00 79.75 122 ASP A N 1
ATOM 926 C CA . ASP A 1 122 ? 11.859 -11.978 -4.627 1.00 79.75 122 ASP A CA 1
ATOM 927 C C . ASP A 1 122 ? 13.388 -11.818 -4.557 1.00 79.75 122 ASP A C 1
ATOM 929 O O . ASP A 1 122 ? 13.922 -10.716 -4.734 1.00 79.75 122 ASP A O 1
ATOM 933 N N . ASP A 1 123 ? 14.090 -12.939 -4.385 1.00 69.88 123 ASP A N 1
ATOM 934 C CA . ASP A 1 123 ? 15.553 -13.041 -4.423 1.00 69.88 123 ASP A CA 1
ATOM 935 C C . ASP A 1 123 ? 16.145 -12.728 -5.812 1.00 69.88 123 ASP A C 1
ATOM 937 O O . ASP A 1 123 ? 17.332 -12.424 -5.933 1.00 69.88 123 ASP A O 1
ATOM 941 N N . LYS A 1 124 ? 15.333 -12.771 -6.878 1.00 65.50 124 LYS A N 1
ATOM 942 C CA . LYS A 1 124 ? 15.736 -12.480 -8.269 1.00 65.50 124 LYS A CA 1
ATOM 943 C C . LYS A 1 124 ? 15.619 -11.003 -8.657 1.00 65.50 124 LYS A C 1
ATOM 945 O O . LYS A 1 124 ? 15.676 -10.678 -9.845 1.00 65.50 124 LYS A O 1
ATOM 950 N N . GLU A 1 125 ? 15.430 -10.108 -7.685 1.00 67.56 125 GLU A N 1
ATOM 951 C CA . GLU A 1 125 ? 15.288 -8.660 -7.908 1.00 67.56 125 GLU A CA 1
ATOM 952 C C . GLU A 1 125 ? 14.148 -8.292 -8.878 1.00 67.56 125 GLU A C 1
ATOM 954 O O . GLU A 1 125 ? 14.257 -7.341 -9.659 1.00 67.56 125 GLU A O 1
ATOM 959 N N . SER A 1 126 ? 13.058 -9.061 -8.878 1.00 79.62 126 SER A N 1
ATOM 960 C CA . SER A 1 126 ? 11.874 -8.740 -9.687 1.00 79.62 126 SER A CA 1
ATOM 961 C C . SER A 1 126 ? 10.929 -7.751 -8.999 1.00 79.62 126 SER A C 1
ATOM 963 O O . SER A 1 126 ? 9.981 -7.278 -9.620 1.00 79.62 126 SER A O 1
ATOM 965 N N . ASN A 1 127 ? 11.195 -7.418 -7.733 1.00 92.81 127 ASN A N 1
ATOM 966 C CA . ASN A 1 127 ? 10.447 -6.423 -6.973 1.00 92.81 127 ASN A CA 1
ATOM 967 C C . ASN A 1 127 ? 10.494 -5.057 -7.673 1.00 92.81 127 ASN A C 1
ATOM 969 O O . ASN A 1 127 ? 11.534 -4.678 -8.220 1.00 92.81 127 ASN A O 1
ATOM 973 N N . LEU A 1 128 ? 9.386 -4.310 -7.631 1.00 95.31 128 LEU A N 1
ATOM 974 C CA . LEU A 1 128 ? 9.323 -2.970 -8.206 1.00 95.31 128 LEU A CA 1
ATOM 975 C C . LEU A 1 128 ? 9.919 -1.958 -7.230 1.00 95.31 128 LEU A C 1
ATOM 977 O O . LEU A 1 128 ? 9.341 -1.695 -6.181 1.00 95.31 128 LEU A O 1
ATOM 981 N N . TRP A 1 129 ? 11.050 -1.370 -7.587 1.00 93.81 129 TRP A N 1
ATOM 982 C CA . TRP A 1 129 ? 11.710 -0.337 -6.804 1.00 93.81 129 TRP A CA 1
ATOM 983 C C . TRP A 1 129 ? 11.068 1.027 -7.032 1.00 93.81 129 TRP A C 1
ATOM 985 O O . TRP A 1 129 ? 10.797 1.435 -8.164 1.00 93.81 129 TRP A O 1
ATOM 995 N N . VAL A 1 130 ? 10.866 1.746 -5.933 1.00 93.06 130 VAL A N 1
ATOM 996 C CA . VAL A 1 130 ? 10.308 3.097 -5.890 1.00 93.06 130 VAL A CA 1
ATOM 997 C C . VAL A 1 130 ? 11.036 3.937 -4.840 1.00 93.06 130 VAL A C 1
ATOM 999 O O . VAL A 1 130 ? 11.843 3.432 -4.055 1.00 93.06 130 VAL A O 1
ATOM 1002 N N . THR A 1 131 ? 10.717 5.225 -4.803 1.00 88.00 131 THR A N 1
ATOM 1003 C CA . THR A 1 131 ? 11.097 6.126 -3.714 1.00 88.00 131 THR A CA 1
ATOM 1004 C C . THR A 1 131 ? 9.837 6.536 -2.977 1.00 88.00 131 THR A C 1
ATOM 1006 O O . THR A 1 131 ? 8.878 6.968 -3.614 1.00 88.00 131 THR A O 1
ATOM 1009 N N . ILE A 1 132 ? 9.850 6.431 -1.652 1.00 87.50 132 ILE A N 1
ATOM 1010 C CA . ILE A 1 132 ? 8.791 6.974 -0.795 1.00 87.50 132 ILE A CA 1
ATOM 1011 C C . ILE A 1 132 ? 9.342 8.133 0.026 1.00 87.50 132 ILE A C 1
ATOM 1013 O O . ILE A 1 132 ? 10.522 8.127 0.378 1.00 87.50 132 ILE A O 1
ATOM 1017 N N . GLY A 1 133 ? 8.494 9.117 0.320 1.00 85.31 133 GLY A N 1
ATOM 1018 C CA . GLY A 1 133 ? 8.839 10.313 1.083 1.00 85.31 133 GLY A CA 1
ATOM 1019 C C . GLY A 1 133 ? 7.939 10.503 2.301 1.00 85.31 133 GLY A C 1
ATOM 1020 O O . GLY A 1 133 ? 6.803 10.038 2.326 1.00 85.31 133 GLY A O 1
ATOM 1021 N N . GLY A 1 134 ? 8.459 11.207 3.301 1.00 83.12 134 GLY A N 1
ATOM 1022 C CA . GLY A 1 134 ? 7.728 11.674 4.474 1.00 83.12 134 GLY A CA 1
ATOM 1023 C C . GLY A 1 134 ? 8.500 12.788 5.179 1.00 83.12 134 GLY A C 1
ATOM 1024 O O . GLY A 1 134 ? 9.508 13.279 4.668 1.00 83.12 134 GLY A O 1
ATOM 1025 N N . ILE A 1 135 ? 8.067 13.166 6.383 1.00 82.12 135 ILE A N 1
ATOM 1026 C CA . ILE A 1 135 ? 8.695 14.254 7.162 1.00 82.12 135 ILE A CA 1
ATOM 1027 C C . ILE A 1 135 ? 10.193 13.991 7.410 1.00 82.12 135 ILE A C 1
ATOM 1029 O O . ILE A 1 135 ? 10.997 14.919 7.420 1.00 82.12 135 ILE A O 1
ATOM 1033 N N . GLY A 1 136 ? 10.587 12.723 7.562 1.00 82.00 136 GLY A N 1
ATOM 1034 C CA . GLY A 1 136 ? 11.981 12.312 7.761 1.00 82.00 136 GLY A CA 1
ATOM 1035 C C . GLY A 1 136 ? 12.846 12.273 6.494 1.00 82.00 136 GLY A C 1
ATOM 1036 O O . GLY A 1 136 ? 13.997 11.846 6.572 1.00 82.00 136 GLY A O 1
ATOM 1037 N N . GLY A 1 137 ? 12.318 12.682 5.337 1.00 87.94 137 GLY A N 1
ATOM 1038 C CA . GLY A 1 137 ? 12.992 12.602 4.043 1.00 87.94 137 GLY A CA 1
ATOM 1039 C C . GLY A 1 137 ? 12.474 11.458 3.171 1.00 87.94 137 GLY A C 1
ATOM 1040 O O . GLY A 1 137 ? 11.364 10.965 3.359 1.00 87.94 137 GLY A O 1
ATOM 1041 N N . SER A 1 138 ? 13.271 11.063 2.177 1.00 88.75 138 SER A N 1
ATOM 1042 C CA . SER A 1 138 ? 12.913 10.013 1.217 1.00 88.75 138 SER A CA 1
ATOM 1043 C C . SER A 1 138 ? 13.831 8.803 1.320 1.00 88.75 138 SER A C 1
ATOM 1045 O O . SER A 1 138 ? 15.037 8.949 1.520 1.00 88.75 138 SER A O 1
ATOM 1047 N N . VAL A 1 139 ? 13.269 7.609 1.137 1.00 89.50 139 VAL A N 1
ATOM 1048 C CA . VAL A 1 139 ? 14.008 6.342 1.177 1.00 89.50 139 VAL A CA 1
ATOM 1049 C C . VAL A 1 139 ? 13.642 5.445 -0.010 1.00 89.50 139 VAL A C 1
ATOM 1051 O O . VAL A 1 139 ? 12.501 5.482 -0.482 1.00 89.50 139 VAL A O 1
ATOM 1054 N N . PRO A 1 140 ? 14.580 4.613 -0.500 1.00 90.69 140 PRO A N 1
ATOM 1055 C CA . PRO A 1 140 ? 14.249 3.530 -1.414 1.00 90.69 140 PRO A CA 1
ATOM 1056 C C . PRO A 1 140 ? 13.286 2.535 -0.767 1.00 90.69 140 PRO A C 1
ATOM 1058 O O . PRO A 1 140 ? 13.464 2.148 0.392 1.00 90.69 140 PRO A O 1
ATOM 1061 N N . ALA A 1 141 ? 12.305 2.090 -1.538 1.00 94.44 141 ALA A N 1
ATOM 1062 C CA . ALA A 1 141 ? 11.316 1.109 -1.126 1.00 94.44 141 ALA A CA 1
ATOM 1063 C C . ALA A 1 141 ? 10.965 0.174 -2.287 1.00 94.44 141 ALA A C 1
ATOM 1065 O O . ALA A 1 141 ? 11.328 0.411 -3.441 1.00 94.44 141 ALA A O 1
ATOM 1066 N N . ILE A 1 142 ? 10.240 -0.888 -1.967 1.00 96.31 142 ILE A N 1
ATOM 1067 C CA . ILE A 1 142 ? 9.585 -1.764 -2.930 1.00 96.31 142 ILE A CA 1
ATOM 1068 C C . ILE A 1 142 ? 8.090 -1.457 -2.913 1.00 96.31 142 ILE A C 1
ATOM 1070 O O . ILE A 1 142 ? 7.510 -1.278 -1.846 1.00 96.31 142 ILE A O 1
ATOM 1074 N N . PHE A 1 143 ? 7.472 -1.413 -4.086 1.00 97.06 143 PHE A N 1
ATOM 1075 C CA . PHE A 1 143 ? 6.029 -1.302 -4.244 1.00 97.06 143 PHE A CA 1
ATOM 1076 C C . PHE A 1 143 ? 5.437 -2.645 -4.666 1.00 97.06 143 PHE A C 1
ATOM 1078 O O . PHE A 1 143 ? 5.934 -3.298 -5.588 1.00 97.06 143 PHE A O 1
ATOM 1085 N N . THR A 1 144 ? 4.372 -3.061 -3.991 1.00 97.00 144 THR A N 1
ATOM 1086 C CA . THR A 1 144 ? 3.637 -4.291 -4.290 1.00 97.00 144 THR A CA 1
ATOM 1087 C C . THR A 1 144 ? 2.158 -4.128 -3.941 1.00 97.00 144 THR A C 1
ATOM 1089 O O . THR A 1 144 ? 1.730 -3.070 -3.488 1.00 97.00 144 THR A O 1
ATOM 1092 N N . ILE A 1 145 ? 1.375 -5.181 -4.149 1.00 96.75 145 ILE A N 1
ATOM 1093 C CA . ILE A 1 145 ? 0.009 -5.314 -3.645 1.00 96.75 145 ILE A CA 1
ATOM 1094 C C . ILE A 1 145 ? 0.027 -6.385 -2.550 1.00 96.75 145 ILE A C 1
ATOM 1096 O O . ILE A 1 145 ? 0.635 -7.441 -2.736 1.00 96.75 145 ILE A O 1
ATOM 1100 N N . MET A 1 146 ? -0.608 -6.103 -1.416 1.00 97.00 146 MET A N 1
ATOM 1101 C CA . MET A 1 146 ? -0.987 -7.104 -0.422 1.00 97.00 146 MET A CA 1
ATOM 1102 C C . MET A 1 146 ? -2.357 -7.672 -0.787 1.00 97.00 146 MET A C 1
ATOM 1104 O O . MET A 1 146 ? -3.280 -6.902 -1.059 1.00 97.00 146 MET A O 1
ATOM 1108 N N . ASP A 1 147 ? -2.505 -8.996 -0.767 1.00 95.88 147 ASP A N 1
ATOM 1109 C CA . ASP A 1 147 ? -3.749 -9.638 -1.202 1.00 95.88 147 ASP A CA 1
ATOM 1110 C C . ASP A 1 147 ? -4.886 -9.389 -0.210 1.00 95.88 147 ASP A C 1
ATOM 1112 O O . ASP A 1 147 ? -5.974 -8.983 -0.621 1.00 95.88 147 ASP A O 1
ATOM 1116 N N . SER A 1 148 ? -4.639 -9.597 1.089 1.00 96.25 148 SER A N 1
ATOM 1117 C CA . SER A 1 148 ? -5.588 -9.214 2.134 1.00 96.25 148 SER A CA 1
ATOM 1118 C C . SER A 1 148 ? -4.937 -8.835 3.458 1.00 96.25 148 SER A C 1
ATOM 1120 O O . SER A 1 148 ? -3.883 -9.352 3.846 1.00 96.25 148 SER A O 1
ATOM 1122 N N . ILE A 1 149 ? -5.618 -7.948 4.178 1.00 96.94 149 ILE A N 1
ATOM 1123 C CA . ILE A 1 149 ? -5.357 -7.648 5.584 1.00 96.94 149 ILE A CA 1
ATOM 1124 C C . ILE A 1 149 ? -6.647 -7.775 6.377 1.00 96.94 149 ILE A C 1
ATOM 1126 O O . ILE A 1 149 ? -7.733 -7.516 5.861 1.00 96.94 149 ILE A O 1
ATOM 1130 N N . ARG A 1 150 ? -6.521 -8.149 7.646 1.00 96.56 150 ARG A N 1
ATOM 1131 C CA . ARG A 1 150 ? -7.644 -8.249 8.568 1.00 96.56 150 ARG A CA 1
ATOM 1132 C C . ARG A 1 150 ? -7.313 -7.625 9.915 1.00 96.56 150 ARG A C 1
ATOM 1134 O O . ARG A 1 150 ? -6.311 -7.984 10.536 1.00 96.56 150 ARG A O 1
ATOM 1141 N N . VAL A 1 151 ? -8.190 -6.742 10.380 1.00 95.81 151 VAL A N 1
ATOM 1142 C CA . VAL A 1 151 ? -8.137 -6.101 11.698 1.00 95.81 151 VAL A CA 1
ATOM 1143 C C . VAL A 1 151 ? -9.353 -6.557 12.498 1.00 95.81 151 VAL A C 1
ATOM 1145 O O . VAL A 1 151 ? -10.474 -6.108 12.279 1.00 95.81 151 VAL A O 1
ATOM 1148 N N . GLY A 1 152 ? -9.155 -7.508 13.412 1.00 91.25 152 GLY A N 1
ATOM 1149 C CA . GLY A 1 152 ? -10.278 -8.217 14.030 1.00 91.25 152 GLY A CA 1
ATOM 1150 C C . GLY A 1 152 ? -11.056 -9.012 12.979 1.00 91.25 152 GLY A C 1
ATOM 1151 O O . GLY A 1 152 ? -10.554 -10.019 12.480 1.00 91.25 152 GLY A O 1
ATOM 1152 N N . GLU A 1 153 ? -12.260 -8.562 12.637 1.00 90.88 153 GLU A N 1
ATOM 1153 C CA . GLU A 1 153 ? -13.097 -9.152 11.579 1.00 90.88 153 GLU A CA 1
ATOM 1154 C C . GLU A 1 153 ? -13.244 -8.241 10.347 1.00 90.88 153 GLU A C 1
ATOM 1156 O O . GLU A 1 153 ? -13.707 -8.711 9.312 1.00 90.88 153 GLU A O 1
ATOM 1161 N N . ALA A 1 154 ? -12.778 -6.989 10.420 1.00 90.62 154 ALA A N 1
ATOM 1162 C CA . ALA A 1 154 ? -12.684 -6.091 9.273 1.00 90.62 154 ALA A CA 1
ATOM 1163 C C . ALA A 1 154 ? -11.630 -6.617 8.293 1.00 90.62 154 ALA A C 1
ATOM 1165 O O . ALA A 1 154 ? -10.454 -6.696 8.656 1.00 90.62 154 ALA A O 1
ATOM 1166 N N . GLU A 1 155 ? -12.028 -6.993 7.078 1.00 91.12 155 GLU A N 1
ATOM 1167 C CA . GLU A 1 155 ? -11.122 -7.468 6.030 1.00 91.12 155 GLU A CA 1
ATOM 1168 C C . GLU A 1 155 ? -11.123 -6.509 4.842 1.00 91.12 155 GLU A C 1
ATOM 1170 O O . GLU A 1 155 ? -12.172 -6.198 4.287 1.00 91.12 155 GLU A O 1
ATOM 1175 N N . ASN A 1 156 ? -9.923 -6.137 4.402 1.00 91.56 156 ASN A N 1
ATOM 1176 C CA . ASN A 1 156 ? -9.705 -5.442 3.142 1.00 91.56 156 ASN A CA 1
ATOM 1177 C C . ASN A 1 156 ? -8.868 -6.319 2.214 1.00 91.56 156 ASN A C 1
ATOM 1179 O O . ASN A 1 156 ? -8.040 -7.126 2.654 1.00 91.56 156 ASN A O 1
ATOM 1183 N N . ARG A 1 157 ? -9.073 -6.142 0.910 1.00 93.81 157 ARG A N 1
ATOM 1184 C CA . ARG A 1 157 ? -8.357 -6.851 -0.153 1.00 93.81 157 ARG A CA 1
ATOM 1185 C C . ARG A 1 157 ? -7.739 -5.852 -1.112 1.00 93.81 157 ARG A C 1
ATOM 1187 O O . ARG A 1 157 ? -8.222 -4.733 -1.212 1.00 93.81 157 ARG A O 1
ATOM 1194 N N . PHE A 1 158 ? -6.691 -6.279 -1.812 1.00 95.56 158 PHE A N 1
ATOM 1195 C CA . PHE A 1 158 ? -5.952 -5.441 -2.758 1.00 95.56 158 PHE A CA 1
ATOM 1196 C C . PHE A 1 158 ? -5.439 -4.143 -2.109 1.00 95.56 158 PHE A C 1
ATOM 1198 O O . PHE A 1 158 ? -5.979 -3.062 -2.309 1.00 95.56 158 PHE A O 1
ATOM 1205 N N . ILE A 1 159 ? -4.367 -4.232 -1.324 1.00 95.50 159 ILE A N 1
ATOM 1206 C CA . ILE A 1 159 ? -3.819 -3.065 -0.625 1.00 95.50 159 ILE A CA 1
ATOM 1207 C C . ILE A 1 159 ? -2.473 -2.691 -1.254 1.00 95.50 159 ILE A C 1
ATOM 1209 O O . ILE A 1 159 ? -1.496 -3.433 -1.083 1.00 95.50 159 ILE A O 1
ATOM 1213 N N . PRO A 1 160 ? -2.368 -1.572 -1.997 1.00 96.25 160 PRO A N 1
ATOM 1214 C CA . PRO A 1 160 ? -1.080 -1.035 -2.425 1.00 96.25 160 PRO A CA 1
ATOM 1215 C C . PRO A 1 160 ? -0.148 -0.858 -1.222 1.00 96.25 160 PRO A C 1
ATOM 1217 O O . PRO A 1 160 ? -0.479 -0.187 -0.254 1.00 96.25 160 PRO A O 1
ATOM 1220 N N . THR A 1 161 ? 1.017 -1.498 -1.264 1.00 97.06 161 THR A N 1
ATOM 1221 C CA . THR A 1 161 ? 1.896 -1.636 -0.099 1.00 97.06 161 THR A CA 1
ATOM 1222 C C . THR A 1 161 ? 3.312 -1.219 -0.437 1.00 97.06 161 THR A C 1
ATOM 1224 O O . THR A 1 161 ? 3.902 -1.691 -1.415 1.00 97.06 161 THR A O 1
ATOM 1227 N N . PHE A 1 162 ? 3.889 -0.388 0.426 1.00 97.06 162 PHE A N 1
ATOM 1228 C CA . PHE A 1 162 ? 5.309 -0.073 0.393 1.00 97.06 162 PHE A CA 1
ATOM 1229 C C . PHE A 1 162 ? 6.092 -0.946 1.366 1.00 97.06 162 PHE A C 1
ATOM 1231 O O . PHE A 1 162 ? 5.694 -1.137 2.511 1.00 97.06 162 PHE A O 1
ATOM 1238 N N . ILE A 1 163 ? 7.247 -1.432 0.929 1.00 97.00 163 ILE A N 1
ATOM 1239 C CA . ILE A 1 163 ? 8.164 -2.212 1.754 1.00 97.00 163 ILE A CA 1
ATOM 1240 C C . ILE A 1 163 ? 9.481 -1.454 1.858 1.00 97.00 163 ILE A C 1
ATOM 1242 O O . ILE A 1 163 ? 10.100 -1.133 0.841 1.00 97.00 163 ILE A O 1
ATOM 1246 N N . SER A 1 164 ? 9.931 -1.163 3.074 1.00 94.75 164 SER A N 1
ATOM 1247 C CA . SER A 1 164 ? 11.228 -0.514 3.290 1.00 94.75 164 SER A CA 1
ATOM 1248 C C . SER A 1 164 ? 11.863 -0.960 4.619 1.00 94.75 164 SER A C 1
ATOM 1250 O O . SER A 1 164 ? 11.308 -1.818 5.315 1.00 94.75 164 SER A O 1
ATOM 1252 N N . PRO A 1 165 ? 13.071 -0.481 4.979 1.00 92.81 165 PRO A N 1
ATOM 1253 C CA . PRO A 1 165 ? 13.654 -0.771 6.286 1.00 92.81 165 PRO A CA 1
ATOM 1254 C C . PRO A 1 165 ? 12.709 -0.416 7.441 1.00 92.81 165 PRO A C 1
ATOM 1256 O O . PRO A 1 165 ? 11.926 0.527 7.345 1.00 92.81 165 PRO A O 1
ATOM 1259 N N . SER A 1 166 ? 12.801 -1.165 8.542 1.00 91.00 166 SER A N 1
ATOM 1260 C CA . SER A 1 166 ? 11.988 -0.917 9.734 1.00 91.00 166 SER A CA 1
ATOM 1261 C C . SER A 1 166 ? 12.159 0.520 10.228 1.00 91.00 166 SER A C 1
ATOM 1263 O O . SER A 1 166 ? 13.282 0.987 10.419 1.00 91.00 166 SER A O 1
ATOM 1265 N N . ILE A 1 167 ? 11.036 1.199 10.456 1.00 87.69 167 ILE A N 1
ATOM 1266 C CA . ILE A 1 167 ? 10.994 2.575 10.975 1.00 87.69 167 ILE A CA 1
ATOM 1267 C C . ILE A 1 167 ? 10.958 2.627 12.511 1.00 87.69 167 ILE A C 1
ATOM 1269 O O . ILE A 1 167 ? 11.174 3.679 13.105 1.00 87.69 167 ILE A O 1
ATOM 1273 N N . SER A 1 168 ? 10.700 1.488 13.157 1.00 90.44 168 SER A N 1
ATOM 1274 C CA . SER A 1 168 ? 10.646 1.315 14.608 1.00 90.44 168 SER A CA 1
ATOM 1275 C C . SER A 1 168 ? 10.970 -0.134 14.973 1.00 90.44 168 SER A C 1
ATOM 1277 O O . SER A 1 168 ? 10.858 -1.027 14.134 1.00 90.44 168 SER A O 1
ATOM 1279 N N . SER A 1 169 ? 11.367 -0.370 16.223 1.00 91.44 169 SER A N 1
ATOM 1280 C CA . SER A 1 169 ? 11.472 -1.711 16.815 1.00 91.44 169 SER A CA 1
ATOM 1281 C C . SER A 1 169 ? 10.201 -2.144 17.556 1.00 91.44 169 SER A C 1
ATOM 1283 O O . SER A 1 169 ? 10.142 -3.261 18.053 1.00 91.44 169 SER A O 1
ATOM 1285 N N . GLU A 1 170 ? 9.216 -1.253 17.694 1.00 92.94 170 GLU A N 1
ATOM 1286 C CA . GLU A 1 170 ? 7.973 -1.504 18.444 1.00 92.94 170 GLU A CA 1
ATOM 1287 C C . GLU A 1 170 ? 6.845 -2.073 17.573 1.00 92.94 170 GLU A C 1
ATOM 1289 O O . GLU A 1 170 ? 5.862 -2.588 18.099 1.00 92.94 170 GLU A O 1
ATOM 1294 N N . PHE A 1 171 ? 6.961 -1.944 16.252 1.00 96.12 171 PHE A N 1
ATOM 1295 C CA . PHE A 1 171 ? 5.945 -2.347 15.287 1.00 96.12 171 PHE A CA 1
ATOM 1296 C C . PHE A 1 171 ? 6.591 -2.662 13.935 1.00 96.12 171 PHE A C 1
ATOM 1298 O O . PHE A 1 171 ? 7.677 -2.171 13.614 1.00 96.12 171 PHE A O 1
ATOM 1305 N N . ASP A 1 172 ? 5.899 -3.460 13.133 1.00 97.75 172 ASP A N 1
ATOM 1306 C CA . ASP A 1 172 ? 6.399 -4.045 11.890 1.00 97.75 172 ASP A CA 1
ATOM 1307 C C . ASP A 1 172 ? 6.055 -3.224 10.644 1.00 97.75 172 ASP A C 1
ATOM 1309 O O . ASP A 1 172 ? 6.510 -3.551 9.547 1.00 97.75 172 ASP A O 1
ATOM 1313 N N . GLY A 1 173 ? 5.287 -2.150 10.811 1.00 96.94 173 GLY A N 1
ATOM 1314 C CA . GLY A 1 173 ? 4.884 -1.216 9.768 1.00 96.94 173 GLY A CA 1
ATOM 1315 C C . GLY A 1 173 ? 3.749 -0.307 10.235 1.00 96.94 173 GLY A C 1
ATOM 1316 O O . GLY A 1 173 ? 3.480 -0.208 11.435 1.00 96.94 173 GLY A O 1
ATOM 1317 N N . LEU A 1 174 ? 3.071 0.342 9.294 1.00 96.25 174 LEU A N 1
ATOM 1318 C CA . LEU A 1 174 ? 1.899 1.174 9.558 1.00 96.25 174 LEU A CA 1
ATOM 1319 C C . LEU A 1 174 ? 0.745 0.878 8.598 1.00 96.25 174 LEU A C 1
ATOM 1321 O O . LEU A 1 174 ? 0.952 0.397 7.482 1.00 96.25 174 LEU A O 1
ATOM 1325 N N . ILE A 1 175 ? -0.468 1.175 9.053 1.00 95.75 175 ILE A N 1
ATOM 1326 C CA . ILE A 1 175 ? -1.701 1.134 8.267 1.00 95.75 175 ILE A CA 1
ATOM 1327 C C . ILE A 1 175 ? -2.258 2.542 8.190 1.00 95.75 175 ILE A C 1
ATOM 1329 O O . ILE A 1 175 ? -2.377 3.227 9.210 1.00 95.75 175 ILE A O 1
ATOM 1333 N N . GLY A 1 176 ? -2.563 2.951 6.964 1.00 94.25 176 GLY A N 1
ATOM 1334 C CA . GLY A 1 176 ? -2.937 4.309 6.638 1.00 94.25 176 GLY A CA 1
ATOM 1335 C C . GLY A 1 176 ? -4.415 4.473 6.322 1.00 94.25 176 GLY A C 1
ATOM 1336 O O . GLY A 1 176 ? -5.281 3.660 6.663 1.00 94.25 176 GLY A O 1
ATOM 1337 N N . MET A 1 177 ? -4.686 5.584 5.649 1.00 91.69 177 MET A N 1
ATOM 1338 C CA . MET A 1 177 ? -6.017 5.971 5.203 1.00 91.69 177 MET A CA 1
ATOM 1339 C C . MET A 1 177 ? -6.589 5.048 4.122 1.00 91.69 177 MET A C 1
ATOM 1341 O O . MET A 1 177 ? -7.799 5.037 3.947 1.00 91.69 177 MET A O 1
ATOM 1345 N N . ASP A 1 178 ? -5.763 4.254 3.441 1.00 86.56 178 ASP A N 1
ATOM 1346 C CA . ASP A 1 178 ? -6.193 3.243 2.466 1.00 86.56 178 ASP A CA 1
ATOM 1347 C C . ASP A 1 178 ? -7.038 2.117 3.075 1.00 86.56 178 ASP A C 1
ATOM 1349 O O . ASP A 1 178 ? -7.898 1.572 2.396 1.00 86.56 178 ASP A O 1
ATOM 1353 N N . PHE A 1 179 ? -6.812 1.790 4.347 1.00 90.62 179 PHE A N 1
ATOM 1354 C CA . PHE A 1 179 ? -7.678 0.897 5.115 1.00 90.62 179 PHE A CA 1
ATOM 1355 C C . PHE A 1 179 ? -8.752 1.676 5.879 1.00 90.62 179 PHE A C 1
ATOM 1357 O O . PHE A 1 179 ? -9.922 1.309 5.876 1.00 90.62 179 PHE A O 1
ATOM 1364 N N . MET A 1 180 ? -8.358 2.756 6.564 1.00 92.06 180 MET A N 1
ATOM 1365 C CA . MET A 1 180 ? -9.263 3.466 7.475 1.00 92.06 180 MET A CA 1
ATOM 1366 C C . MET A 1 180 ? -10.427 4.164 6.771 1.00 92.06 180 MET A C 1
ATOM 1368 O O . MET A 1 180 ? -11.456 4.361 7.405 1.00 92.06 180 MET A O 1
ATOM 1372 N N . ALA A 1 181 ? -10.279 4.557 5.502 1.00 88.00 181 ALA A N 1
ATOM 1373 C CA . ALA A 1 181 ? -11.327 5.268 4.768 1.00 88.00 181 ALA A CA 1
ATOM 1374 C C . ALA A 1 181 ? -12.600 4.435 4.545 1.00 88.00 181 ALA A C 1
ATOM 1376 O O . ALA A 1 181 ? -13.661 5.019 4.334 1.00 88.00 181 ALA A O 1
ATOM 1377 N N . ASP A 1 182 ? -12.511 3.108 4.648 1.00 86.69 182 ASP A N 1
ATOM 1378 C CA . ASP A 1 182 ? -13.646 2.201 4.455 1.00 86.69 182 ASP A CA 1
ATOM 1379 C C . ASP A 1 182 ? -14.516 2.065 5.725 1.00 86.69 182 ASP A C 1
ATOM 1381 O O . ASP A 1 182 ? -15.551 1.394 5.714 1.00 86.69 182 ASP A O 1
ATOM 1385 N N . TYR A 1 183 ? -14.115 2.710 6.828 1.00 89.88 183 TYR A N 1
ATOM 1386 C CA . TYR A 1 183 ? -14.765 2.614 8.134 1.00 89.88 183 TYR A CA 1
ATOM 1387 C C . TYR A 1 183 ? -14.953 3.992 8.778 1.00 89.88 183 TYR A C 1
ATOM 1389 O O . TYR A 1 183 ? -14.150 4.911 8.613 1.00 89.88 183 TYR A O 1
ATOM 1397 N N . GLU A 1 184 ? -15.968 4.124 9.630 1.00 91.25 184 GLU A N 1
ATOM 1398 C CA . GLU A 1 184 ? -15.952 5.150 10.668 1.00 91.25 184 GLU A CA 1
ATOM 1399 C C . GLU A 1 184 ? -15.014 4.689 11.796 1.00 91.25 184 GLU A C 1
ATOM 1401 O O . GLU A 1 184 ? -15.246 3.666 12.444 1.00 91.25 184 GLU A O 1
ATOM 1406 N N . VAL A 1 185 ? -13.940 5.445 12.040 1.00 94.31 185 VAL A N 1
ATOM 1407 C CA . VAL A 1 185 ? -12.905 5.088 13.022 1.00 94.31 185 VAL A CA 1
ATOM 1408 C C . VAL A 1 185 ? -13.032 5.936 14.287 1.00 94.31 185 VAL A C 1
ATOM 1410 O O . VAL A 1 185 ? -12.965 7.165 14.239 1.00 94.31 185 VAL A O 1
ATOM 1413 N N . LYS A 1 186 ? -13.158 5.285 15.449 1.00 95.75 186 LYS A N 1
ATOM 1414 C CA . LYS A 1 186 ? -13.181 5.924 16.780 1.00 95.75 186 LYS A CA 1
ATOM 1415 C C . LYS A 1 186 ? -12.035 5.400 17.639 1.00 95.75 186 LYS A C 1
ATOM 1417 O O . LYS A 1 186 ? -11.798 4.199 17.693 1.00 95.75 186 LYS A O 1
ATOM 1422 N N . ILE A 1 187 ? -11.355 6.285 18.363 1.00 95.81 187 ILE A N 1
ATOM 1423 C CA . ILE A 1 187 ? -10.299 5.917 19.317 1.00 95.81 187 ILE A CA 1
ATOM 1424 C C . ILE A 1 187 ? -10.795 6.224 20.731 1.00 95.81 187 ILE A C 1
ATOM 1426 O O . ILE A 1 187 ? -10.978 7.387 21.093 1.00 95.81 187 ILE A O 1
ATOM 1430 N N . ASP A 1 188 ? -10.987 5.187 21.545 1.00 95.38 188 ASP A N 1
ATOM 1431 C CA . ASP A 1 188 ? -11.329 5.315 22.962 1.00 95.38 188 ASP A CA 1
ATOM 1432 C C . ASP A 1 188 ? -10.058 5.123 23.801 1.00 95.38 188 ASP A C 1
ATOM 1434 O O . ASP A 1 188 ? -9.652 4.004 24.118 1.00 95.38 188 ASP A O 1
ATOM 1438 N N . ASN A 1 189 ? -9.417 6.239 24.162 1.00 94.62 189 ASN A N 1
ATOM 1439 C CA . ASN A 1 189 ? -8.174 6.227 24.939 1.00 94.62 189 ASN A CA 1
ATOM 1440 C C . ASN A 1 189 ? -8.349 5.719 26.377 1.00 94.62 189 ASN A C 1
ATOM 1442 O O . ASN A 1 189 ? -7.377 5.258 26.971 1.00 94.62 189 ASN A O 1
ATOM 1446 N N . GLN A 1 190 ? -9.553 5.817 26.950 1.00 93.56 190 GLN A N 1
ATOM 1447 C CA . GLN A 1 190 ? -9.808 5.326 28.307 1.00 93.56 190 GLN A CA 1
ATOM 1448 C C . GLN A 1 190 ? -9.870 3.802 28.320 1.00 93.56 190 GLN A C 1
ATOM 1450 O O . GLN A 1 190 ? -9.320 3.171 29.219 1.00 93.56 190 GLN A O 1
ATOM 1455 N N . LYS A 1 191 ? -10.517 3.216 27.307 1.00 95.50 191 LYS A N 1
ATOM 1456 C CA . LYS A 1 191 ? -10.608 1.760 27.143 1.00 95.50 191 LYS A CA 1
ATOM 1457 C C . LYS A 1 191 ? -9.430 1.150 26.382 1.00 95.50 191 LYS A C 1
ATOM 1459 O O . LYS A 1 191 ? -9.321 -0.069 26.345 1.00 95.50 191 LYS A O 1
ATOM 1464 N N . GLN A 1 192 ? -8.569 1.977 25.789 1.00 96.25 192 GLN A N 1
ATOM 1465 C CA . GLN A 1 192 ? -7.456 1.570 24.925 1.00 96.25 192 GLN A CA 1
ATOM 1466 C C . GLN A 1 192 ? -7.904 0.687 23.751 1.00 96.25 192 GLN A C 1
ATOM 1468 O O . GLN A 1 192 ? -7.306 -0.352 23.459 1.00 96.25 192 GLN A O 1
ATOM 1473 N N . VAL A 1 193 ? -8.973 1.112 23.074 1.00 96.81 193 VAL A N 1
ATOM 1474 C CA . VAL A 1 193 ? -9.495 0.432 21.883 1.00 96.81 193 VAL A CA 1
ATOM 1475 C C . VAL A 1 193 ? -9.653 1.389 20.705 1.00 96.81 193 VAL A C 1
ATOM 1477 O O . VAL A 1 193 ? -9.962 2.569 20.877 1.00 96.81 193 VAL A O 1
ATOM 1480 N N . VAL A 1 194 ? -9.469 0.854 19.503 1.00 96.81 194 VAL A N 1
ATOM 1481 C CA . VAL A 1 194 ? -9.922 1.453 18.247 1.00 96.81 194 VAL A CA 1
ATOM 1482 C C . VAL A 1 194 ? -11.195 0.732 17.830 1.00 96.81 194 VAL A C 1
ATOM 1484 O O . VAL A 1 194 ? -11.271 -0.490 17.914 1.00 96.81 194 VAL A O 1
ATOM 1487 N N . ILE A 1 195 ? -12.205 1.477 17.411 1.00 96.50 195 ILE A N 1
ATOM 1488 C CA . ILE A 1 195 ? -13.477 0.945 16.940 1.00 96.50 195 ILE A CA 1
ATOM 1489 C C . ILE A 1 195 ? -13.581 1.286 15.459 1.00 96.50 195 ILE A C 1
ATOM 1491 O O . ILE A 1 195 ? -13.572 2.466 15.113 1.00 96.50 195 ILE A O 1
ATOM 1495 N N . PHE A 1 196 ? -13.677 0.261 14.618 1.00 94.81 196 PHE A N 1
ATOM 1496 C CA . PHE A 1 196 ? -13.985 0.391 13.195 1.00 94.81 196 PHE A CA 1
ATOM 1497 C C . PHE A 1 196 ? -15.453 0.035 12.997 1.00 94.81 196 PHE A C 1
ATOM 1499 O O . PHE A 1 196 ? -15.866 -1.074 13.326 1.00 94.81 196 PHE A O 1
ATOM 1506 N N . GLU A 1 197 ? -16.252 0.974 12.517 1.00 92.06 197 GLU A N 1
ATOM 1507 C CA . GLU A 1 197 ? -17.667 0.776 12.215 1.00 92.06 197 GLU A CA 1
ATOM 1508 C C . GLU A 1 197 ? -17.852 0.799 10.696 1.00 92.06 197 GLU A C 1
ATOM 1510 O O . GLU A 1 197 ? -17.360 1.710 10.033 1.00 92.06 197 GLU A O 1
ATOM 1515 N N . GLU A 1 198 ? -18.485 -0.235 10.135 1.00 88.31 198 GLU A N 1
ATOM 1516 C CA . GLU A 1 198 ? -18.741 -0.310 8.691 1.00 88.31 198 GLU A CA 1
ATOM 1517 C C . GLU A 1 198 ? -19.554 0.902 8.239 1.00 88.31 198 GLU A C 1
ATOM 1519 O O . GLU A 1 198 ? -20.466 1.347 8.935 1.00 88.31 198 GLU A O 1
ATOM 1524 N N . LEU A 1 199 ? -19.237 1.437 7.063 1.00 84.00 199 LEU A N 1
ATOM 1525 C CA . LEU A 1 199 ? -20.054 2.477 6.452 1.00 84.00 199 LEU A CA 1
ATOM 1526 C C . LEU A 1 199 ? -21.350 1.863 5.890 1.00 84.00 199 LEU A C 1
ATOM 1528 O O . LEU A 1 199 ? -21.349 0.696 5.490 1.00 84.00 199 LEU A O 1
ATOM 1532 N N . PRO A 1 200 ? -22.464 2.620 5.826 1.00 80.44 200 PRO A N 1
ATOM 1533 C CA . PRO A 1 200 ? -23.671 2.159 5.149 1.00 80.44 200 PRO A CA 1
ATOM 1534 C C . PRO A 1 200 ? -23.361 1.688 3.729 1.00 80.44 200 PRO A C 1
ATOM 1536 O O . PRO A 1 200 ? -22.575 2.337 3.034 1.00 80.44 200 PRO A O 1
ATOM 1539 N N . GLU A 1 201 ? -24.017 0.610 3.283 1.00 66.94 201 GLU A N 1
ATOM 1540 C CA . GLU A 1 201 ? -23.983 0.157 1.888 1.00 66.94 201 GLU A CA 1
ATOM 1541 C C . GLU A 1 201 ? -24.593 1.238 0.980 1.00 66.94 201 GLU A C 1
ATOM 1543 O O . GLU A 1 201 ? -25.757 1.196 0.585 1.00 66.94 201 GLU A O 1
ATOM 1548 N N . SER A 1 202 ? -23.815 2.271 0.667 1.00 59.38 202 SER A N 1
ATOM 1549 C CA . SER A 1 202 ? -24.128 3.183 -0.420 1.00 59.38 202 SER A CA 1
ATOM 1550 C C . SER A 1 202 ? -23.699 2.493 -1.707 1.00 59.38 202 SER A C 1
ATOM 1552 O O . SER A 1 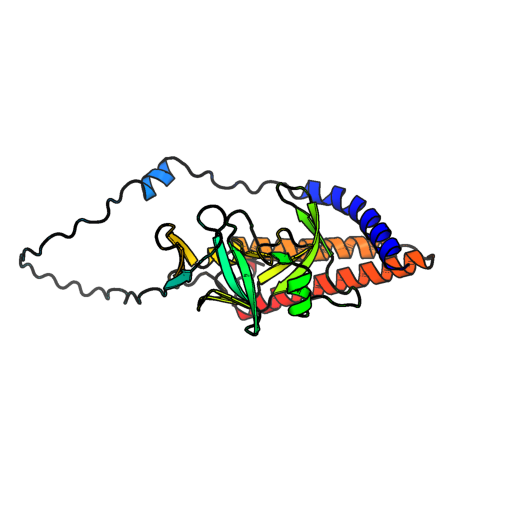202 ? -22.576 2.002 -1.826 1.00 59.38 202 SER A O 1
ATOM 1554 N N . SER A 1 203 ? -24.601 2.427 -2.680 1.00 54.50 203 SER A N 1
ATOM 1555 C CA . SER A 1 203 ? -24.445 1.710 -3.950 1.00 54.50 203 SER A CA 1
ATOM 1556 C C . SER A 1 203 ? -23.361 2.283 -4.887 1.00 54.50 203 SER A C 1
ATOM 1558 O O . SER A 1 203 ? -23.463 2.133 -6.101 1.00 54.50 203 SER A O 1
ATOM 1560 N N . SER A 1 204 ? -22.354 2.990 -4.366 1.00 68.19 204 SER A N 1
ATOM 1561 C CA . SER A 1 204 ? -21.384 3.769 -5.139 1.00 68.19 204 SER A CA 1
ATOM 1562 C C . SER A 1 204 ? -19.930 3.642 -4.675 1.00 68.19 204 SER A C 1
ATOM 1564 O O . SER A 1 204 ? -19.120 4.463 -5.091 1.00 68.19 204 SER A O 1
ATOM 1566 N N . LEU A 1 205 ? -19.565 2.646 -3.857 1.00 82.88 205 LEU A N 1
ATOM 1567 C CA . LEU A 1 205 ? -18.162 2.380 -3.483 1.00 82.88 205 LEU A CA 1
ATOM 1568 C C . LEU A 1 205 ? -17.688 1.001 -3.990 1.00 82.88 205 LEU A C 1
ATOM 1570 O O . LEU A 1 205 ? -17.615 0.044 -3.215 1.00 82.88 205 LEU A O 1
ATOM 1574 N N . PRO A 1 206 ? -17.393 0.853 -5.297 1.00 87.62 206 PRO A N 1
ATOM 1575 C CA . PRO A 1 206 ? -16.732 -0.325 -5.850 1.00 87.62 206 PRO A CA 1
ATOM 1576 C C . PRO A 1 206 ? -15.516 -0.761 -5.022 1.00 87.62 206 PRO A C 1
ATOM 1578 O O . PRO A 1 206 ? -14.557 -0.004 -4.863 1.00 87.62 206 PRO A O 1
ATOM 1581 N N . ALA A 1 207 ? -15.564 -1.994 -4.513 1.00 86.75 207 ALA A N 1
ATOM 1582 C CA . ALA A 1 207 ? -14.551 -2.578 -3.629 1.00 86.75 207 ALA A CA 1
ATOM 1583 C C . ALA A 1 207 ? -14.257 -1.778 -2.340 1.00 86.75 207 ALA A C 1
ATOM 1585 O O . ALA A 1 207 ? -13.153 -1.868 -1.819 1.00 86.75 207 A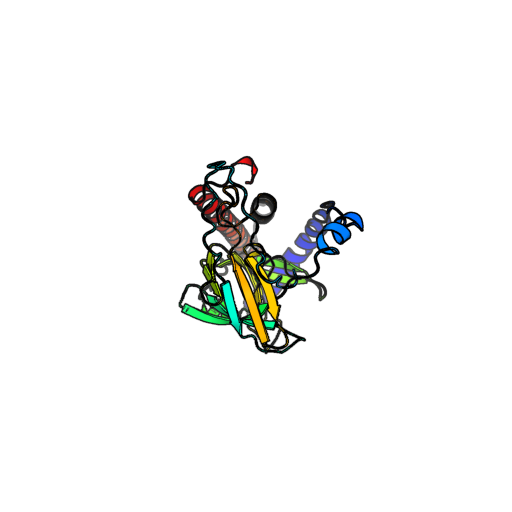LA A O 1
ATOM 1586 N N . GLY A 1 208 ? -15.217 -0.992 -1.842 1.00 84.44 208 GLY A N 1
ATOM 1587 C CA . GLY A 1 208 ? -15.061 -0.182 -0.626 1.00 84.44 208 GLY A CA 1
ATOM 1588 C C . GLY A 1 208 ? -14.493 1.218 -0.863 1.00 84.44 208 GLY A C 1
ATOM 1589 O O . GLY A 1 208 ? -14.581 2.062 0.019 1.00 84.44 208 GLY A O 1
ATOM 1590 N N . HIS A 1 209 ? -14.011 1.521 -2.071 1.00 87.75 209 HIS A N 1
ATOM 1591 C CA . HIS A 1 209 ? -13.298 2.767 -2.344 1.00 87.75 209 HIS A CA 1
ATOM 1592 C C . HIS A 1 209 ? -14.088 3.753 -3.214 1.00 87.75 209 HIS A C 1
ATOM 1594 O O . HIS A 1 209 ? -14.860 3.371 -4.099 1.00 87.75 209 HIS A O 1
ATOM 1600 N N . ASP A 1 210 ? -13.854 5.048 -2.984 1.00 88.00 210 ASP A N 1
ATOM 1601 C CA . ASP A 1 210 ? -14.480 6.139 -3.730 1.00 88.00 210 ASP A CA 1
ATOM 1602 C C . ASP A 1 210 ? -13.761 6.456 -5.058 1.00 88.00 210 ASP A C 1
ATOM 1604 O O . ASP A 1 210 ? -12.666 5.970 -5.356 1.00 88.00 210 ASP A O 1
ATOM 1608 N N . GLU A 1 211 ? -14.378 7.311 -5.877 1.00 91.56 211 GLU A N 1
ATOM 1609 C CA . GLU A 1 211 ? -13.812 7.765 -7.155 1.00 91.56 211 GLU A CA 1
ATOM 1610 C C . GLU A 1 211 ? -12.409 8.363 -7.004 1.00 91.56 211 GLU A C 1
ATOM 1612 O O . GLU A 1 211 ? -11.545 8.186 -7.869 1.00 91.56 211 GLU A O 1
ATOM 1617 N N . ARG A 1 212 ? -12.178 9.105 -5.916 1.00 90.88 212 ARG A N 1
ATOM 1618 C CA . ARG A 1 212 ? -10.915 9.806 -5.692 1.00 90.88 212 ARG A CA 1
ATOM 1619 C C . ARG A 1 212 ? -9.793 8.807 -5.456 1.00 90.88 212 ARG A C 1
ATOM 1621 O O . ARG A 1 212 ? -8.725 8.976 -6.046 1.00 90.88 212 ARG A O 1
ATOM 1628 N N . TRP A 1 213 ? -10.037 7.795 -4.630 1.00 91.50 213 TRP A N 1
ATOM 1629 C CA . TRP A 1 213 ? -9.099 6.715 -4.375 1.00 91.50 213 TRP A CA 1
ATOM 1630 C C . TRP A 1 213 ? -8.785 5.969 -5.669 1.00 91.50 213 TRP A C 1
ATOM 1632 O O . TRP A 1 213 ? -7.618 5.877 -6.040 1.00 91.50 213 TRP A O 1
ATOM 1642 N N . TRP A 1 214 ? -9.804 5.540 -6.425 1.00 94.62 214 TRP A N 1
ATOM 1643 C CA . TRP A 1 214 ? -9.594 4.797 -7.674 1.00 94.62 214 TRP A CA 1
ATOM 1644 C C . TRP A 1 214 ? -8.754 5.583 -8.683 1.00 94.62 214 TRP A C 1
ATOM 1646 O O . TRP A 1 214 ? -7.739 5.071 -9.164 1.00 94.62 214 TRP A O 1
ATOM 1656 N N . LYS A 1 215 ? -9.091 6.855 -8.928 1.00 96.19 215 LYS A N 1
ATOM 1657 C CA . LYS A 1 215 ? -8.317 7.718 -9.835 1.00 96.19 215 LYS A CA 1
ATOM 1658 C C . LYS A 1 215 ? -6.885 7.931 -9.354 1.00 96.19 215 LYS A C 1
ATOM 1660 O O . LYS A 1 215 ? -5.957 7.919 -10.167 1.00 96.19 215 LYS A O 1
ATOM 1665 N N . ALA A 1 216 ? -6.686 8.138 -8.052 1.00 94.44 216 ALA A N 1
ATOM 1666 C CA . ALA A 1 216 ? -5.356 8.311 -7.477 1.00 94.44 216 ALA A CA 1
ATOM 1667 C C . ALA A 1 216 ? -4.513 7.034 -7.623 1.00 94.44 216 ALA A C 1
ATOM 1669 O O . ALA A 1 216 ? -3.373 7.106 -8.088 1.00 94.44 216 ALA A O 1
ATOM 1670 N N . THR A 1 217 ? -5.090 5.871 -7.319 1.00 95.75 217 THR A N 1
ATOM 1671 C CA . THR A 1 217 ? -4.441 4.560 -7.428 1.00 95.75 217 THR A CA 1
ATOM 1672 C C . THR A 1 217 ? -4.085 4.240 -8.881 1.00 95.75 217 THR A C 1
ATOM 1674 O O . THR A 1 217 ? -2.927 3.944 -9.183 1.00 95.75 217 THR A O 1
ATOM 1677 N N . PHE A 1 218 ? -5.013 4.390 -9.831 1.00 97.94 218 PHE A N 1
ATOM 1678 C CA . PHE A 1 218 ? -4.709 4.191 -11.253 1.00 97.94 218 PHE A CA 1
ATOM 1679 C C . PHE A 1 218 ? -3.634 5.155 -11.766 1.00 97.94 218 PHE A C 1
ATOM 1681 O O . PHE A 1 218 ? -2.717 4.735 -12.480 1.00 97.94 218 PHE A O 1
ATOM 1688 N N . SER A 1 219 ? -3.691 6.427 -11.361 1.00 96.81 219 SER A N 1
ATOM 1689 C CA . SER A 1 219 ? -2.667 7.421 -11.695 1.00 96.81 219 SER A CA 1
ATOM 1690 C C . SER A 1 219 ? -1.287 7.019 -11.166 1.00 96.81 219 SER A C 1
ATOM 1692 O O . SER A 1 219 ? -0.305 7.054 -11.914 1.00 96.81 219 SER A O 1
ATOM 1694 N N . GLN A 1 220 ? -1.202 6.555 -9.915 1.00 95.44 220 GLN A N 1
ATOM 1695 C CA . GLN A 1 220 ? 0.039 6.079 -9.306 1.00 95.44 220 GLN A CA 1
ATOM 1696 C C . GLN A 1 220 ? 0.630 4.897 -10.086 1.00 95.44 220 GLN A C 1
ATOM 1698 O O . GLN A 1 220 ? 1.786 4.957 -10.514 1.00 95.44 220 GLN A O 1
ATOM 1703 N N . PHE A 1 221 ? -0.154 3.843 -10.325 1.00 97.62 221 PHE A N 1
ATOM 1704 C CA . PHE A 1 221 ? 0.320 2.649 -11.034 1.00 97.62 221 PHE A CA 1
ATOM 1705 C C . PHE A 1 221 ? 0.723 2.976 -12.479 1.00 97.62 221 PHE A C 1
ATOM 1707 O O . PHE A 1 221 ? 1.768 2.525 -12.959 1.00 97.62 221 PHE A O 1
ATOM 1714 N N . LYS A 1 222 ? -0.054 3.823 -13.167 1.00 96.56 222 LYS A N 1
ATOM 1715 C CA . LYS A 1 222 ? 0.272 4.309 -14.513 1.00 96.56 222 LYS A CA 1
ATOM 1716 C C . LYS A 1 222 ? 1.567 5.119 -14.520 1.00 96.56 222 LYS A C 1
ATOM 1718 O O . LYS A 1 222 ? 2.385 4.929 -15.416 1.00 96.56 222 LYS A O 1
ATOM 1723 N N . SER A 1 223 ? 1.778 5.984 -13.530 1.00 94.81 223 SER A N 1
ATOM 1724 C CA . SER A 1 223 ? 3.007 6.772 -13.390 1.00 94.81 223 SER A CA 1
ATOM 1725 C C . SER A 1 223 ? 4.235 5.876 -13.219 1.00 94.81 223 SER A C 1
ATOM 1727 O O . SER A 1 223 ? 5.233 6.057 -13.923 1.00 94.81 223 SER A O 1
ATOM 1729 N N . LEU A 1 224 ? 4.145 4.851 -12.364 1.00 93.75 224 LEU A N 1
ATOM 1730 C CA . LEU A 1 224 ? 5.212 3.865 -12.176 1.00 93.75 224 LEU A CA 1
ATOM 1731 C C . LEU A 1 224 ? 5.528 3.128 -13.486 1.00 93.75 224 LEU A C 1
ATOM 1733 O O . LEU A 1 224 ? 6.690 3.064 -13.892 1.00 93.75 224 LEU A O 1
ATOM 1737 N N . ARG A 1 225 ? 4.499 2.643 -14.191 1.00 94.81 225 ARG A N 1
ATOM 1738 C CA . ARG A 1 225 ? 4.648 1.962 -15.487 1.00 94.81 225 ARG A CA 1
ATOM 1739 C C . ARG A 1 225 ? 5.311 2.857 -16.537 1.00 94.81 225 ARG A C 1
ATOM 1741 O O . ARG A 1 225 ? 6.317 2.462 -17.123 1.00 94.81 225 ARG A O 1
ATOM 1748 N N . LEU A 1 226 ? 4.789 4.069 -16.740 1.00 93.75 226 LEU A N 1
ATOM 1749 C CA . LEU A 1 226 ? 5.303 5.027 -17.729 1.00 93.75 226 LEU A CA 1
ATOM 1750 C C . LEU A 1 226 ? 6.731 5.485 -17.411 1.00 93.75 226 LEU A C 1
ATOM 1752 O O . LEU A 1 226 ? 7.521 5.735 -18.320 1.00 93.75 226 LEU A O 1
ATOM 1756 N N . THR A 1 227 ? 7.080 5.597 -16.129 1.00 90.25 227 THR A N 1
ATOM 1757 C CA . THR A 1 227 ? 8.439 5.954 -15.704 1.00 90.25 227 THR A CA 1
ATOM 1758 C C . THR A 1 227 ? 9.437 4.891 -16.153 1.00 90.25 227 THR A C 1
ATOM 1760 O O . THR A 1 227 ? 10.421 5.211 -16.823 1.00 90.25 227 THR A O 1
ATOM 1763 N N . TRP A 1 228 ? 9.164 3.617 -15.865 1.00 93.06 228 TRP A N 1
ATOM 1764 C CA . TRP A 1 228 ? 10.041 2.521 -16.277 1.00 93.06 228 TRP A CA 1
ATOM 1765 C C . TRP A 1 228 ? 10.046 2.286 -17.789 1.00 93.06 228 TRP A C 1
ATOM 1767 O O . TRP A 1 228 ? 11.095 1.959 -18.341 1.00 93.06 228 TRP A O 1
ATOM 1777 N N . GLU A 1 229 ? 8.922 2.521 -18.471 1.00 93.56 229 GLU A N 1
ATOM 1778 C CA . GLU A 1 229 ? 8.830 2.492 -19.937 1.00 93.56 229 GLU A CA 1
ATOM 1779 C C . GLU A 1 229 ? 9.802 3.486 -20.580 1.00 93.56 229 GLU A C 1
ATOM 1781 O O . GLU A 1 229 ? 10.622 3.108 -21.417 1.00 93.56 229 GLU A O 1
ATOM 1786 N N . ARG A 1 230 ? 9.804 4.740 -20.110 1.00 91.06 230 ARG A N 1
ATOM 1787 C CA . ARG A 1 230 ? 10.719 5.780 -20.606 1.00 91.06 230 ARG A CA 1
ATOM 1788 C C . ARG A 1 230 ? 12.184 5.424 -20.371 1.00 91.06 230 ARG A C 1
ATOM 1790 O O . ARG A 1 230 ? 12.999 5.580 -21.280 1.00 91.06 230 ARG A O 1
ATOM 1797 N N . TYR A 1 231 ? 12.537 4.930 -19.181 1.00 86.69 231 TYR A N 1
ATOM 1798 C CA . TYR A 1 231 ? 13.910 4.486 -18.908 1.00 86.69 231 TYR A CA 1
ATOM 1799 C C . TYR A 1 231 ? 14.325 3.336 -19.825 1.00 86.69 231 TYR A C 1
ATOM 1801 O O . TYR A 1 231 ? 15.435 3.335 -20.365 1.00 86.69 231 TYR A O 1
ATOM 1809 N N . ARG A 1 232 ? 13.424 2.374 -20.039 1.00 89.81 232 ARG A N 1
ATOM 1810 C CA . ARG A 1 232 ? 13.649 1.245 -20.937 1.00 89.81 232 ARG A CA 1
ATOM 1811 C C . ARG A 1 232 ? 13.918 1.723 -22.359 1.00 89.81 232 ARG A C 1
ATOM 1813 O O . ARG A 1 232 ? 14.930 1.339 -22.938 1.00 89.81 232 ARG A O 1
ATOM 1820 N N . GLU A 1 233 ? 13.081 2.599 -22.904 1.00 90.12 233 GLU A N 1
ATOM 1821 C CA . GLU A 1 233 ? 13.284 3.162 -24.243 1.00 90.12 233 GLU A CA 1
ATOM 1822 C C . GLU A 1 233 ? 14.621 3.899 -24.370 1.00 90.12 233 GLU A C 1
ATOM 1824 O O . GLU A 1 233 ? 15.326 3.732 -25.362 1.00 90.12 233 GLU A O 1
ATOM 1829 N N . GLN A 1 234 ? 15.004 4.696 -23.369 1.00 86.25 234 GLN A N 1
ATOM 1830 C CA . GLN A 1 234 ? 16.262 5.446 -23.395 1.00 86.25 234 GLN A CA 1
ATOM 1831 C C . GLN A 1 234 ? 17.489 4.532 -23.415 1.00 86.25 234 GLN A C 1
ATOM 1833 O O . GLN A 1 234 ? 18.398 4.740 -24.218 1.00 86.25 234 GLN A O 1
ATOM 1838 N N . ILE A 1 235 ? 17.518 3.508 -22.562 1.00 81.88 235 ILE A N 1
ATOM 1839 C CA . ILE A 1 235 ? 18.678 2.616 -22.454 1.00 81.88 235 ILE A CA 1
ATOM 1840 C C . ILE A 1 235 ? 18.785 1.710 -23.688 1.00 81.88 235 ILE A C 1
ATOM 1842 O O . ILE A 1 235 ? 19.888 1.388 -24.129 1.00 81.88 235 ILE A O 1
ATOM 1846 N N . PHE A 1 236 ? 17.656 1.324 -24.285 1.00 83.75 236 PHE A N 1
ATOM 1847 C CA . PHE A 1 236 ? 17.628 0.427 -25.441 1.00 83.75 236 PHE A CA 1
ATOM 1848 C C . PHE A 1 236 ? 17.938 1.120 -26.780 1.00 83.75 236 PHE A C 1
ATOM 1850 O O . PHE A 1 236 ? 18.103 0.424 -27.776 1.00 83.75 236 PHE A O 1
ATOM 1857 N N . LYS A 1 237 ? 18.078 2.455 -26.820 1.00 83.88 237 LYS A N 1
ATOM 1858 C CA . LYS A 1 237 ? 18.468 3.210 -28.030 1.00 83.88 237 LYS A CA 1
ATOM 1859 C C . LYS A 1 237 ? 19.928 3.028 -28.458 1.00 83.88 237 LYS A C 1
ATOM 1861 O O . LYS A 1 237 ? 20.280 3.424 -29.563 1.00 83.88 237 LYS A O 1
ATOM 1866 N N . ARG A 1 238 ? 20.799 2.504 -27.593 1.00 75.19 238 ARG A N 1
ATOM 1867 C CA . ARG A 1 238 ? 22.228 2.317 -27.900 1.00 75.19 238 ARG A CA 1
ATOM 1868 C C . ARG A 1 238 ? 22.456 0.931 -28.512 1.00 75.19 238 ARG A C 1
ATOM 1870 O O . ARG A 1 238 ? 21.760 -0.015 -28.166 1.00 75.19 238 ARG A O 1
ATOM 1877 N N . GLU A 1 239 ? 23.429 0.804 -29.412 1.00 71.31 239 GLU A N 1
ATOM 1878 C CA . GLU A 1 239 ? 23.713 -0.468 -30.102 1.00 71.31 239 GLU A CA 1
ATOM 1879 C C . GLU A 1 239 ? 24.806 -1.303 -29.411 1.00 71.31 239 GLU A C 1
ATOM 1881 O O . GLU A 1 239 ? 24.772 -2.532 -29.469 1.00 71.31 239 GLU A O 1
ATOM 1886 N N . SER A 1 240 ? 25.752 -0.664 -28.710 1.00 73.62 240 SER A N 1
ATOM 1887 C CA . SER A 1 240 ? 26.857 -1.328 -28.007 1.00 73.62 240 SER A CA 1
ATOM 1888 C C . SER A 1 240 ? 26.800 -1.099 -26.496 1.00 73.62 240 SER A C 1
ATOM 1890 O O . SER A 1 240 ? 26.429 -0.022 -26.026 1.00 73.62 240 SER A O 1
ATOM 1892 N N . PHE A 1 241 ? 27.153 -2.138 -25.731 1.00 76.44 241 PHE A N 1
ATOM 1893 C CA . PHE A 1 241 ? 27.022 -2.154 -24.275 1.00 76.44 241 PHE A CA 1
ATOM 1894 C C . PHE A 1 241 ? 28.194 -2.870 -23.607 1.00 76.44 241 PHE A C 1
ATOM 1896 O O . PHE A 1 241 ? 28.582 -3.969 -24.008 1.00 76.44 241 PHE A O 1
ATOM 1903 N N . THR A 1 242 ? 28.694 -2.275 -22.532 1.00 82.69 242 THR A N 1
ATOM 1904 C CA . THR A 1 242 ? 29.520 -2.934 -21.517 1.00 82.69 242 THR A CA 1
ATOM 1905 C C . THR A 1 242 ? 28.692 -3.954 -20.721 1.00 82.69 242 THR A C 1
ATOM 1907 O O . THR A 1 242 ? 27.464 -3.873 -20.682 1.00 82.69 242 THR A O 1
ATOM 1910 N N . GLU A 1 243 ? 29.338 -4.901 -20.032 1.00 80.62 243 GLU A N 1
ATOM 1911 C CA . GLU A 1 243 ? 28.630 -5.879 -19.181 1.00 80.62 243 GLU A CA 1
ATOM 1912 C C . GLU A 1 243 ? 27.746 -5.210 -18.116 1.00 80.62 243 GLU A C 1
ATOM 1914 O O . GLU A 1 243 ? 26.594 -5.594 -17.927 1.00 80.62 243 GLU A O 1
ATOM 1919 N N . ARG A 1 244 ? 28.224 -4.122 -17.501 1.00 75.56 244 ARG A N 1
ATOM 1920 C CA . ARG A 1 244 ? 27.441 -3.350 -16.524 1.00 75.56 244 ARG A CA 1
ATOM 1921 C C . ARG A 1 244 ? 26.184 -2.722 -17.136 1.00 75.56 244 ARG A C 1
ATOM 1923 O O . ARG A 1 244 ? 25.149 -2.633 -16.482 1.00 75.56 244 ARG A O 1
ATOM 1930 N N . GLU A 1 245 ? 26.251 -2.284 -18.390 1.00 81.81 245 GLU A N 1
ATOM 1931 C CA . GLU A 1 245 ? 25.079 -1.753 -19.092 1.00 81.81 245 GLU A CA 1
ATOM 1932 C C . GLU A 1 245 ? 24.098 -2.867 -19.490 1.00 81.81 245 GLU A C 1
ATOM 1934 O O . GLU A 1 245 ? 22.889 -2.632 -19.496 1.00 81.81 245 GLU A O 1
ATOM 1939 N N . LYS A 1 246 ? 24.576 -4.093 -19.753 1.00 85.94 246 LYS A N 1
ATOM 1940 C CA . LYS A 1 246 ? 23.699 -5.264 -19.934 1.00 85.94 246 LYS A CA 1
ATOM 1941 C C . LYS A 1 246 ? 22.944 -5.597 -18.646 1.00 85.94 246 LYS A C 1
ATOM 1943 O O . LYS A 1 246 ? 21.734 -5.811 -18.700 1.00 85.94 246 LYS A O 1
ATOM 1948 N N . GLU A 1 247 ? 23.617 -5.577 -17.494 1.00 84.31 247 GLU A N 1
ATOM 1949 C CA . GLU A 1 247 ? 22.975 -5.751 -16.180 1.00 84.31 247 GLU A CA 1
ATOM 1950 C C . GLU A 1 247 ? 21.901 -4.688 -15.929 1.00 84.31 247 GLU A C 1
ATOM 1952 O O . GLU A 1 247 ? 20.770 -5.023 -15.572 1.00 84.31 247 GLU A O 1
ATOM 1957 N N . LEU A 1 248 ? 22.218 -3.416 -16.200 1.00 84.38 248 LEU A N 1
ATOM 1958 C CA . LEU A 1 248 ? 21.264 -2.315 -16.079 1.00 84.38 248 LEU A CA 1
ATOM 1959 C C . LEU A 1 248 ? 20.047 -2.502 -16.997 1.00 84.38 248 LEU A C 1
ATOM 1961 O O . LEU A 1 248 ? 18.917 -2.290 -16.564 1.00 84.38 248 LEU A O 1
ATOM 1965 N N . ARG A 1 249 ? 20.249 -2.937 -18.247 1.00 87.44 249 ARG A N 1
ATOM 1966 C CA . ARG A 1 249 ? 19.145 -3.238 -19.176 1.00 87.44 249 ARG A CA 1
ATOM 1967 C C . ARG A 1 249 ? 18.234 -4.329 -18.648 1.00 87.44 249 ARG A C 1
ATOM 1969 O O . ARG A 1 249 ? 17.018 -4.167 -18.695 1.00 87.44 249 ARG A O 1
ATOM 1976 N N . MET A 1 250 ? 18.813 -5.420 -18.147 1.00 89.31 250 MET A N 1
ATOM 1977 C CA . MET A 1 250 ? 18.036 -6.509 -17.560 1.00 89.31 250 MET A CA 1
ATOM 1978 C C . MET A 1 250 ? 17.259 -6.034 -16.335 1.00 89.31 250 MET A C 1
ATOM 1980 O O . MET A 1 250 ? 16.091 -6.381 -16.195 1.00 89.31 250 MET A O 1
ATOM 1984 N N . PHE A 1 251 ? 17.876 -5.224 -15.473 1.00 89.12 251 PHE A N 1
ATOM 1985 C CA . PHE A 1 251 ? 17.201 -4.633 -14.322 1.00 89.12 251 PHE A CA 1
ATOM 1986 C C . PHE A 1 251 ? 16.015 -3.765 -14.758 1.00 89.12 251 PHE A C 1
ATOM 1988 O O . PHE A 1 251 ? 14.891 -4.033 -14.349 1.00 89.12 251 PHE A O 1
ATOM 1995 N N . VAL A 1 252 ? 16.226 -2.787 -15.642 1.00 90.38 252 VAL A N 1
ATOM 1996 C CA . VAL A 1 252 ? 15.163 -1.878 -16.107 1.00 90.38 252 VAL A CA 1
ATOM 1997 C C . VAL A 1 252 ? 14.029 -2.629 -16.803 1.00 90.38 252 VAL A C 1
ATOM 1999 O O . VAL A 1 252 ? 12.861 -2.314 -16.588 1.00 90.38 252 VAL A O 1
ATOM 2002 N N . ASP A 1 253 ? 14.347 -3.659 -17.587 1.00 92.12 253 ASP A N 1
ATOM 2003 C CA . ASP A 1 253 ? 13.333 -4.505 -18.211 1.00 92.12 253 ASP A CA 1
ATOM 2004 C C . ASP A 1 253 ? 12.519 -5.294 -17.164 1.00 92.12 253 ASP A C 1
ATOM 2006 O O . ASP A 1 253 ? 11.294 -5.352 -17.276 1.00 92.12 253 ASP A O 1
ATOM 2010 N N . ARG A 1 254 ? 13.151 -5.813 -16.094 1.00 93.31 254 ARG A N 1
ATOM 2011 C CA . ARG A 1 254 ? 12.437 -6.423 -14.952 1.00 93.31 254 ARG A CA 1
ATOM 2012 C C . ARG A 1 254 ? 11.508 -5.421 -14.264 1.00 93.31 254 ARG A C 1
ATOM 2014 O O . ARG A 1 254 ? 10.359 -5.760 -13.995 1.00 93.31 254 ARG A O 1
ATOM 2021 N N . GLN A 1 255 ? 11.979 -4.197 -14.020 1.00 93.75 255 GLN A N 1
ATOM 2022 C CA . GLN A 1 255 ? 11.189 -3.149 -13.365 1.00 93.75 255 GLN A CA 1
ATOM 2023 C C . GLN A 1 255 ? 9.965 -2.748 -14.199 1.00 93.75 255 GLN A C 1
ATOM 2025 O O . GLN A 1 255 ? 8.855 -2.693 -13.674 1.00 93.75 255 GLN A O 1
ATOM 2030 N N . TYR A 1 256 ? 10.140 -2.553 -15.511 1.00 94.56 256 TYR A N 1
ATOM 2031 C CA . TYR A 1 256 ? 9.033 -2.284 -16.432 1.00 94.56 256 TYR A CA 1
ATOM 2032 C C . TYR A 1 256 ? 7.998 -3.414 -16.429 1.00 94.56 256 TYR A C 1
ATOM 2034 O O . TYR A 1 256 ? 6.808 -3.155 -16.250 1.00 94.56 256 TYR A O 1
ATOM 2042 N N . ARG A 1 257 ? 8.442 -4.674 -16.559 1.00 95.25 257 ARG A N 1
ATOM 2043 C CA . ARG A 1 257 ? 7.539 -5.836 -16.523 1.00 95.25 257 ARG A CA 1
ATOM 2044 C C . ARG A 1 257 ? 6.780 -5.925 -15.204 1.00 95.25 257 ARG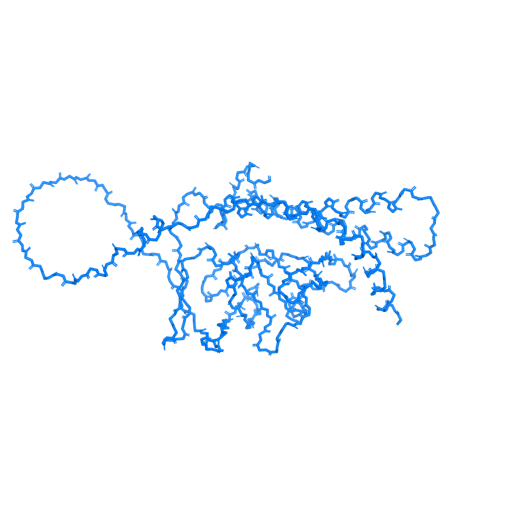 A C 1
ATOM 2046 O O . ARG A 1 257 ? 5.584 -6.193 -15.223 1.00 95.25 257 ARG A O 1
ATOM 2053 N N . LYS A 1 258 ? 7.447 -5.678 -14.071 1.00 96.50 258 LYS A N 1
ATOM 2054 C CA . LYS A 1 258 ? 6.788 -5.719 -12.763 1.00 96.50 258 LYS A CA 1
ATOM 2055 C C . LYS A 1 258 ? 5.766 -4.595 -12.597 1.00 96.50 258 LYS A C 1
ATOM 2057 O O . LYS A 1 258 ? 4.676 -4.850 -12.099 1.00 96.50 258 LYS A O 1
ATOM 2062 N N . ALA A 1 259 ? 6.082 -3.379 -13.042 1.00 96.50 259 ALA A N 1
ATOM 2063 C CA . ALA A 1 259 ? 5.126 -2.275 -13.038 1.00 96.50 259 ALA A CA 1
ATOM 2064 C C . ALA A 1 259 ? 3.903 -2.569 -13.923 1.00 96.50 259 ALA A C 1
ATOM 2066 O O . ALA A 1 259 ? 2.783 -2.239 -13.538 1.00 96.50 259 ALA A O 1
ATOM 2067 N N . ASN A 1 260 ? 4.104 -3.231 -15.068 1.00 97.31 260 ASN A N 1
ATOM 2068 C CA . ASN A 1 260 ? 3.007 -3.681 -15.922 1.00 97.31 260 ASN A CA 1
ATOM 2069 C C . ASN A 1 260 ? 2.141 -4.753 -15.238 1.00 97.31 260 ASN A C 1
ATOM 2071 O O . ASN A 1 260 ? 0.934 -4.579 -15.179 1.00 97.31 260 ASN A O 1
ATOM 2075 N N . ASP A 1 261 ? 2.746 -5.791 -14.642 1.00 97.12 261 ASP A N 1
ATOM 2076 C CA . ASP A 1 261 ? 2.035 -6.836 -13.872 1.00 97.12 261 ASP A CA 1
ATOM 2077 C C . ASP A 1 261 ? 1.154 -6.238 -12.763 1.00 97.12 261 ASP A C 1
ATOM 2079 O O . ASP A 1 261 ? 0.001 -6.628 -12.594 1.00 97.12 261 ASP A O 1
ATOM 2083 N N . LEU A 1 262 ? 1.674 -5.258 -12.020 1.00 97.62 262 LEU A N 1
ATOM 2084 C CA . LEU A 1 262 ? 0.907 -4.583 -10.971 1.00 97.62 262 LEU A CA 1
ATOM 2085 C C . LEU A 1 262 ? -0.248 -3.739 -11.544 1.00 97.62 262 LEU A C 1
ATOM 2087 O O . LEU A 1 262 ? -1.339 -3.747 -10.976 1.00 97.62 262 LEU A O 1
ATOM 2091 N N . TYR A 1 263 ? -0.041 -3.034 -12.663 1.00 98.25 263 TYR A N 1
ATOM 2092 C CA . TYR A 1 263 ? -1.103 -2.270 -13.336 1.00 98.25 263 TYR A CA 1
ATOM 2093 C C . TYR A 1 263 ? -2.203 -3.182 -13.902 1.00 98.25 263 TYR A C 1
ATOM 2095 O O . TYR A 1 263 ? -3.392 -2.875 -13.784 1.00 98.25 263 TYR A O 1
ATOM 2103 N N . ASP A 1 264 ? -1.820 -4.323 -14.473 1.00 98.25 264 ASP A N 1
ATOM 2104 C CA . ASP A 1 264 ? -2.761 -5.312 -14.995 1.00 98.25 264 ASP A CA 1
ATOM 2105 C C . ASP A 1 264 ? -3.595 -5.911 -13.855 1.00 98.25 264 ASP A C 1
ATOM 2107 O O . ASP A 1 264 ? -4.816 -5.995 -13.968 1.00 98.25 264 ASP A O 1
ATOM 2111 N N . LYS A 1 265 ? -2.970 -6.223 -12.710 1.00 98.06 265 LYS A N 1
ATOM 2112 C CA . LYS A 1 265 ? -3.676 -6.664 -11.494 1.00 98.06 265 LYS A CA 1
ATOM 2113 C C . LYS A 1 265 ? -4.697 -5.643 -11.002 1.00 98.06 265 LYS A C 1
ATOM 2115 O O . LYS A 1 265 ? -5.824 -6.030 -10.708 1.00 98.06 265 LYS A O 1
ATOM 2120 N N . LEU A 1 266 ? -4.338 -4.356 -10.956 1.00 98.31 266 LEU A N 1
ATOM 2121 C CA . LEU A 1 266 ? -5.280 -3.282 -10.618 1.00 98.31 266 LEU A CA 1
ATOM 2122 C C . LEU A 1 266 ? -6.455 -3.240 -11.601 1.00 98.31 266 LEU A C 1
ATOM 2124 O O . LEU A 1 266 ? -7.608 -3.125 -11.195 1.00 98.31 266 LEU A O 1
ATOM 2128 N N . SER A 1 267 ? -6.168 -3.371 -12.896 1.00 97.94 267 SER A N 1
ATOM 2129 C CA . SER A 1 267 ? -7.182 -3.337 -13.954 1.00 97.94 267 SER A CA 1
ATOM 2130 C C . SER A 1 267 ? -8.153 -4.520 -13.874 1.00 97.94 267 SER A C 1
ATOM 2132 O O . SER A 1 267 ? -9.356 -4.343 -14.091 1.00 97.94 267 SER A O 1
ATOM 2134 N N . VAL A 1 268 ? -7.649 -5.712 -13.540 1.00 98.06 268 VAL A N 1
ATOM 2135 C CA . VAL A 1 268 ? -8.462 -6.911 -13.290 1.00 98.06 268 VAL A CA 1
ATOM 2136 C C . VAL A 1 268 ? -9.325 -6.711 -12.048 1.00 98.06 268 VAL A C 1
ATOM 2138 O O . VAL A 1 268 ? -10.545 -6.797 -12.160 1.00 98.06 268 VAL A O 1
ATOM 2141 N N . TYR A 1 269 ? -8.727 -6.331 -10.916 1.00 97.38 269 TYR A N 1
ATOM 2142 C CA . TYR A 1 269 ? -9.445 -6.104 -9.658 1.00 97.38 269 TYR A CA 1
ATOM 2143 C C . TYR A 1 269 ? -10.565 -5.062 -9.810 1.00 97.38 269 TYR A C 1
ATOM 2145 O O . TYR A 1 269 ? -11.700 -5.289 -9.390 1.00 97.38 269 TYR A O 1
ATOM 2153 N N . ALA A 1 270 ? -10.286 -3.957 -10.506 1.00 96.88 270 ALA A N 1
ATOM 2154 C CA . ALA A 1 270 ? -11.277 -2.930 -10.814 1.00 96.88 270 ALA A CA 1
ATOM 2155 C C . ALA A 1 270 ? -12.427 -3.454 -11.691 1.00 96.88 270 ALA A C 1
ATOM 2157 O O . ALA A 1 270 ? -13.578 -3.048 -11.539 1.00 96.88 270 ALA A O 1
ATOM 2158 N N . SER A 1 271 ? -12.127 -4.357 -12.626 1.00 96.56 271 SER A N 1
ATOM 2159 C CA . SER A 1 271 ? -13.142 -4.970 -13.488 1.00 96.56 271 SER A CA 1
ATOM 2160 C C . SER A 1 271 ? -14.032 -5.942 -12.721 1.00 96.56 271 SER A C 1
ATOM 2162 O O . SER A 1 271 ? -15.247 -5.893 -12.889 1.00 96.56 271 SER A O 1
ATOM 2164 N N . GLU A 1 272 ? -13.451 -6.762 -11.845 1.00 96.00 272 GLU A N 1
ATOM 2165 C CA . GLU A 1 272 ? -14.183 -7.698 -10.981 1.00 96.00 272 GLU A CA 1
ATOM 2166 C C . GLU A 1 272 ? -15.149 -6.980 -10.030 1.00 96.00 272 GLU A C 1
ATOM 2168 O O . GLU A 1 272 ? -16.231 -7.489 -9.749 1.00 96.00 272 GLU A O 1
ATOM 2173 N N . HIS A 1 273 ? -14.804 -5.763 -9.602 1.00 93.38 273 HIS A N 1
ATOM 2174 C CA . HIS A 1 273 ? -15.615 -4.957 -8.684 1.00 93.38 273 HIS A CA 1
ATOM 2175 C C . HIS A 1 273 ? -16.468 -3.894 -9.386 1.00 93.38 273 HIS A C 1
ATOM 2177 O O . HIS A 1 273 ? -16.985 -2.992 -8.733 1.00 93.38 273 HIS A O 1
ATOM 2183 N N . SER A 1 274 ? -16.647 -3.995 -10.709 1.00 94.38 274 SER A N 1
ATOM 2184 C CA . SER A 1 274 ? -17.503 -3.089 -11.494 1.00 94.38 274 SER A CA 1
ATOM 2185 C C . SER A 1 274 ? -17.151 -1.600 -11.345 1.00 94.38 274 SER A C 1
ATOM 2187 O O . SER A 1 274 ? -18.024 -0.737 -11.417 1.00 94.38 274 SER A O 1
ATOM 2189 N N . VAL A 1 275 ? -15.866 -1.279 -11.166 1.00 94.31 275 VAL A N 1
ATOM 2190 C CA . VAL A 1 275 ? -15.385 0.109 -11.090 1.00 94.31 275 VAL A CA 1
ATOM 2191 C C . VAL A 1 275 ? -15.654 0.812 -12.426 1.00 94.31 275 VAL A C 1
ATOM 2193 O O . VAL A 1 275 ? -15.217 0.288 -13.460 1.00 94.31 275 VAL A O 1
ATOM 2196 N N . PRO A 1 276 ? -16.303 1.989 -12.454 1.00 95.06 276 PRO A N 1
ATOM 2197 C CA . PRO A 1 276 ? -16.557 2.724 -13.691 1.00 95.06 276 PRO A CA 1
ATOM 2198 C C . PRO A 1 276 ? -15.274 3.027 -14.474 1.00 95.06 276 PRO A C 1
ATOM 2200 O O . PRO A 1 276 ? -14.216 3.252 -13.887 1.00 95.06 276 PRO A O 1
ATOM 2203 N N . HIS A 1 277 ? -15.336 3.017 -15.808 1.00 94.75 277 HIS A N 1
ATOM 2204 C CA . HIS A 1 277 ? -14.139 3.201 -16.641 1.00 94.75 277 HIS A CA 1
ATOM 2205 C C . HIS A 1 277 ? -13.526 4.596 -16.465 1.00 94.75 277 HIS A C 1
ATOM 2207 O O . HIS A 1 277 ? -12.310 4.746 -16.489 1.00 94.75 277 HIS A O 1
ATOM 2213 N N . GLU A 1 278 ? -14.358 5.604 -16.225 1.00 95.56 278 GLU A N 1
ATOM 2214 C CA . GLU A 1 278 ? -13.959 6.985 -15.977 1.00 95.56 278 GLU A CA 1
ATOM 2215 C C . GLU A 1 278 ? -13.257 7.203 -14.627 1.00 95.56 278 GLU A C 1
ATOM 2217 O O . GLU A 1 278 ? -12.727 8.291 -14.391 1.00 95.56 278 GLU A O 1
ATOM 2222 N N . TRP A 1 279 ? -13.230 6.190 -13.751 1.00 95.38 279 TRP A N 1
ATOM 2223 C CA . TRP A 1 279 ? -12.446 6.187 -12.510 1.00 95.38 279 TRP A CA 1
ATOM 2224 C C . TRP A 1 279 ? -11.044 5.572 -12.691 1.00 95.38 279 TRP A C 1
ATOM 2226 O O . TRP A 1 279 ? -10.248 5.623 -11.753 1.00 95.38 279 TRP A O 1
ATOM 2236 N N . ARG A 1 280 ? -10.743 4.994 -13.866 1.00 93.00 280 ARG A N 1
ATOM 2237 C CA . ARG A 1 280 ? -9.511 4.240 -14.167 1.00 93.00 280 ARG A CA 1
ATOM 2238 C C . ARG A 1 280 ? -8.472 5.029 -14.975 1.00 93.00 280 ARG A C 1
ATOM 2240 O O . ARG A 1 280 ? -8.832 6.031 -15.628 1.00 93.00 280 ARG A O 1
#

pLDDT: mean 80.25, std 21.36, range [32.25, 98.44]

Radius of gyration: 23.77 Å; chains: 1; bounding box: 84×44×60 Å

Secondary structure (DSSP, 8-state):
-HHHHHHHHHHHHHHHHHHHHTTS-----PPPP-HHHHHHHS-------PPP----------------PPPPEEEEE-BSGGG--EEEEEETTTEEEEEEE-TT-SSEEEEHHHHHHTT---TTS-SEEEEEEETTEEEEEEEEEEEEEEETTEEEEEEEEEEES-S-SS-SEEE-HHHHTTEEEEEETTTTEEEEEEPP--TT-GGG--HHHHHHHHHHHHHHHHHHHHHHHHHHT-S---HHHHHHHHHHHHHHHHHHHHHHHHHHHHHHTT--GGG-